Protein AF-A0A6I5P5M3-F1 (afdb_monomer_lite)

Secondary structure (DSSP, 8-state):
-------------SSS----------------S--PPPPTTSTT--EEP---SS---EEEESSHHHHHHHHHHHHHHHHHHH---HHHHTTTEEEEEEE--TTS-SHHHHHHHHHHHHHTTS--EEEEEEEEEETTEEEEEEEEESSS---TT---EEEEEEEEE-TTS-EEEEEEEEEEPPSEESSSS-SS-------

Foldseek 3Di:
DDDDDDDPDDPPDDVPDPPPPPPPPPPPDPDDDDDDDDPPPLVPDWDFADDDPDADEAEAEDDVLSVVVQVVVVVQVVCLQPPLALVVQPVAADQQAEEPPPSFHGHSVRSSVLSVVQNVPWNWDKDFRYWYDDPQKIWTWIFTFGSPHHDPPQRGKTKIKMFGADPVRHGRYIDMDIDRFDRIDSDNQGPHGDPPPPD

Structure (mmCIF, N/CA/C/O backbone):
data_AF-A0A6I5P5M3-F1
#
_entry.id   AF-A0A6I5P5M3-F1
#
loop_
_atom_site.group_PDB
_atom_site.id
_atom_site.type_symbol
_atom_site.label_atom_id
_atom_site.label_alt_id
_atom_site.label_comp_id
_atom_site.label_asym_id
_atom_site.label_entity_id
_atom_site.label_seq_id
_atom_site.pdbx_PDB_ins_code
_atom_site.Cartn_x
_atom_site.Cartn_y
_atom_site.Cartn_z
_atom_site.occupancy
_atom_site.B_iso_or_equiv
_atom_site.auth_seq_id
_atom_site.auth_comp_id
_atom_site.auth_asym_id
_atom_site.auth_atom_id
_atom_site.pdbx_PDB_model_num
ATOM 1 N N . MET A 1 1 ? 35.192 -21.222 26.276 1.00 39.53 1 MET A N 1
ATOM 2 C CA . MET A 1 1 ? 34.475 -20.014 25.810 1.00 39.53 1 MET A CA 1
ATOM 3 C C . MET A 1 1 ? 34.584 -19.958 24.291 1.00 39.53 1 MET A C 1
ATOM 5 O O . MET A 1 1 ? 35.621 -19.560 23.781 1.00 39.53 1 MET A O 1
ATOM 9 N N . LYS A 1 2 ? 33.581 -20.464 23.565 1.00 31.59 2 LYS A N 1
ATOM 10 C CA . LYS A 1 2 ? 33.514 -20.381 22.098 1.00 31.59 2 LYS A CA 1
ATOM 11 C C . LYS A 1 2 ? 32.356 -19.449 21.754 1.00 31.59 2 LYS A C 1
ATOM 13 O O . LYS A 1 2 ? 31.249 -19.659 22.236 1.00 31.59 2 LYS A O 1
ATOM 18 N N . ARG A 1 3 ? 32.668 -18.379 21.023 1.00 34.31 3 ARG A N 1
ATOM 19 C CA . ARG A 1 3 ? 31.723 -17.358 20.565 1.00 34.31 3 ARG A CA 1
ATOM 20 C C . ARG A 1 3 ? 30.757 -18.005 19.571 1.00 34.31 3 ARG A C 1
ATOM 22 O O . ARG A 1 3 ? 31.208 -18.633 18.618 1.00 34.31 3 ARG A O 1
ATOM 29 N N . LEU A 1 4 ? 29.461 -17.882 19.837 1.00 29.03 4 LEU A N 1
ATOM 30 C CA . LEU A 1 4 ? 28.396 -18.309 18.941 1.00 29.03 4 LEU A CA 1
ATOM 31 C C . LEU A 1 4 ? 28.125 -17.142 17.984 1.00 29.03 4 LEU A C 1
ATOM 33 O O . LEU A 1 4 ? 27.542 -16.135 18.376 1.00 29.03 4 LEU A O 1
ATOM 37 N N . THR A 1 5 ? 28.634 -17.237 16.761 1.00 32.12 5 THR A N 1
ATOM 38 C CA . THR A 1 5 ? 28.290 -16.312 15.680 1.00 32.12 5 THR A CA 1
ATOM 39 C C . THR A 1 5 ? 26.930 -16.752 15.146 1.00 32.12 5 THR A C 1
ATOM 41 O O . THR A 1 5 ? 26.829 -17.807 14.525 1.00 32.12 5 THR A O 1
ATOM 44 N N . ILE A 1 6 ? 25.874 -15.996 15.446 1.00 31.52 6 ILE A N 1
ATOM 45 C CA . ILE A 1 6 ? 24.549 -16.208 14.859 1.00 31.52 6 ILE A CA 1
ATOM 46 C C . ILE A 1 6 ? 24.646 -15.742 13.405 1.00 31.52 6 ILE A C 1
ATOM 48 O O . ILE A 1 6 ? 24.820 -14.558 13.129 1.00 31.52 6 ILE A O 1
ATOM 52 N N . SER A 1 7 ? 24.633 -16.704 12.486 1.00 31.03 7 SER A N 1
ATOM 53 C CA . SER A 1 7 ? 24.636 -16.454 11.051 1.00 31.03 7 SER A CA 1
ATOM 54 C C . SER A 1 7 ? 23.239 -15.998 10.636 1.00 31.03 7 SER A C 1
ATOM 56 O O . SER A 1 7 ? 22.288 -16.772 10.703 1.00 31.03 7 SER A O 1
ATOM 58 N N . LEU A 1 8 ? 23.137 -14.734 10.231 1.00 32.12 8 LEU A N 1
ATOM 59 C CA . LEU A 1 8 ? 21.977 -14.113 9.599 1.00 32.12 8 LEU A CA 1
ATOM 60 C C . LEU A 1 8 ? 21.801 -14.759 8.208 1.00 32.12 8 LEU A C 1
ATOM 62 O O . LEU A 1 8 ? 22.462 -14.363 7.252 1.00 32.12 8 LEU A O 1
ATOM 66 N N . PHE A 1 9 ? 21.020 -15.837 8.114 1.00 32.06 9 PHE A N 1
ATOM 67 C CA . PHE A 1 9 ? 20.756 -16.550 6.858 1.00 32.06 9 PHE A CA 1
ATOM 68 C C . PHE A 1 9 ? 19.356 -16.202 6.333 1.00 32.06 9 PHE A C 1
ATOM 70 O O . PHE A 1 9 ? 18.365 -16.514 6.980 1.00 32.06 9 PHE A O 1
ATOM 77 N N . LEU A 1 10 ? 19.339 -15.598 5.139 1.00 32.69 10 LEU A N 1
ATOM 78 C CA . LEU A 1 10 ? 18.288 -15.616 4.113 1.00 32.69 10 LEU A CA 1
ATOM 79 C C . LEU A 1 10 ? 16.850 -15.243 4.536 1.00 32.69 10 LEU A C 1
ATOM 81 O O . LEU A 1 10 ? 16.033 -16.106 4.832 1.00 32.69 10 LEU A O 1
ATOM 85 N N . PHE A 1 11 ? 16.508 -13.961 4.380 1.00 33.66 11 PHE A N 1
ATOM 86 C CA . PHE A 1 11 ? 15.123 -13.495 4.182 1.00 33.66 11 PHE A CA 1
ATOM 87 C C . PHE A 1 11 ? 14.907 -12.941 2.758 1.00 33.66 11 PHE A C 1
ATOM 89 O O . PHE A 1 11 ? 14.067 -12.085 2.520 1.00 33.66 11 PHE A O 1
ATOM 96 N N . ALA A 1 12 ? 15.707 -13.413 1.798 1.00 32.50 12 ALA A N 1
ATOM 97 C CA . ALA A 1 12 ? 15.688 -12.972 0.407 1.00 32.50 12 ALA A CA 1
ATOM 98 C C . ALA A 1 12 ? 15.282 -14.135 -0.506 1.00 32.50 12 ALA A C 1
ATOM 100 O O . ALA A 1 12 ? 16.119 -14.621 -1.261 1.00 32.50 12 ALA A O 1
ATOM 101 N N . MET A 1 13 ? 14.053 -14.663 -0.376 1.00 32.59 13 MET A N 1
ATOM 102 C CA . MET A 1 13 ? 13.536 -15.628 -1.361 1.00 32.59 13 MET A CA 1
ATOM 103 C C . MET A 1 13 ? 12.030 -15.958 -1.273 1.00 32.59 13 MET A C 1
ATOM 105 O O . MET A 1 13 ? 11.693 -17.135 -1.225 1.00 32.59 13 MET A O 1
ATOM 109 N N . VAL A 1 14 ? 11.100 -14.990 -1.284 1.00 35.78 14 VAL A N 1
ATOM 110 C CA . VAL A 1 14 ? 9.677 -15.341 -1.551 1.00 35.78 14 VAL A CA 1
ATOM 111 C C . VAL A 1 14 ? 8.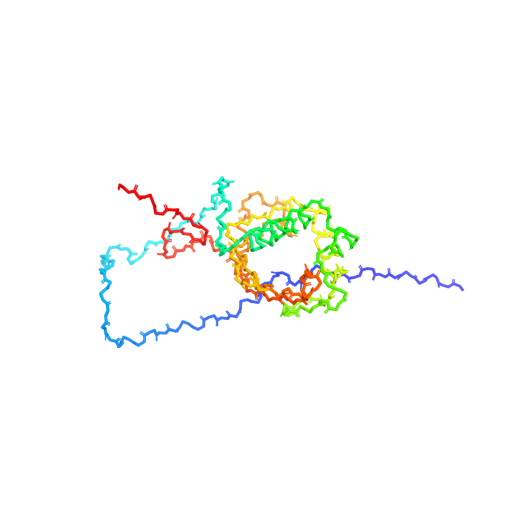867 -14.306 -2.362 1.00 35.78 14 VAL A C 1
ATOM 113 O O . VAL A 1 14 ? 7.658 -14.445 -2.458 1.00 35.78 14 VAL A O 1
ATOM 116 N N . LEU A 1 15 ? 9.476 -13.319 -3.038 1.00 36.03 15 LEU A N 1
ATOM 117 C CA . LEU A 1 15 ? 8.738 -12.571 -4.084 1.00 36.03 15 LEU A CA 1
ATOM 118 C C . LEU A 1 15 ? 8.873 -13.183 -5.491 1.00 36.03 15 LEU A C 1
ATOM 120 O O . LEU A 1 15 ? 8.164 -12.798 -6.417 1.00 36.03 15 LEU A O 1
ATOM 124 N N . VAL A 1 16 ? 9.724 -14.202 -5.658 1.00 33.16 16 VAL A N 1
ATOM 125 C CA . VAL A 1 16 ? 9.908 -14.878 -6.947 1.00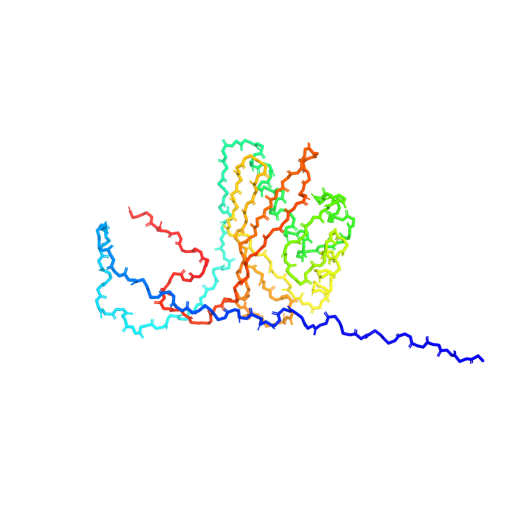 33.16 16 VAL A CA 1
ATOM 126 C C . VAL A 1 16 ? 8.893 -16.014 -7.107 1.00 33.16 16 VAL A C 1
ATOM 128 O O . VAL A 1 16 ? 9.139 -17.157 -6.731 1.00 33.16 16 VAL A O 1
ATOM 131 N N . GLY A 1 17 ? 7.767 -15.699 -7.746 1.00 33.94 17 GLY A N 1
ATOM 132 C CA . GLY A 1 17 ? 7.229 -16.563 -8.797 1.00 33.94 17 GLY A CA 1
ATOM 133 C C . GLY A 1 17 ? 6.531 -17.865 -8.394 1.00 33.94 17 GLY A C 1
ATOM 134 O O . GLY A 1 17 ? 6.778 -18.891 -9.027 1.00 33.94 17 GLY A O 1
ATOM 135 N N . MET A 1 18 ? 5.564 -17.835 -7.473 1.00 32.09 18 MET A N 1
ATOM 136 C CA . MET A 1 18 ? 4.456 -18.798 -7.561 1.00 32.09 18 MET A CA 1
ATOM 137 C C . MET A 1 18 ? 3.388 -18.263 -8.515 1.00 32.09 18 MET A C 1
ATOM 139 O O . MET A 1 18 ? 2.322 -17.804 -8.123 1.00 32.09 18 MET A O 1
ATOM 143 N N . LEU A 1 19 ? 3.694 -18.364 -9.811 1.00 31.84 19 LEU A N 1
ATOM 144 C CA . LEU A 1 19 ? 2.667 -18.544 -10.830 1.00 31.84 19 LEU A CA 1
ATOM 145 C C . LEU A 1 19 ? 1.836 -19.761 -10.411 1.00 31.84 19 LEU A C 1
ATOM 147 O O . LEU A 1 19 ? 2.257 -20.901 -10.611 1.00 31.84 19 LEU A O 1
ATOM 151 N N . VAL A 1 20 ? 0.647 -19.541 -9.853 1.00 30.05 20 VAL A N 1
ATOM 152 C CA . VAL A 1 20 ? -0.410 -20.533 -10.031 1.00 30.05 20 VAL A CA 1
ATOM 153 C C . VAL A 1 20 ? -0.645 -20.558 -11.541 1.00 30.05 20 VAL A C 1
ATOM 155 O O . VAL A 1 20 ? -0.965 -19.509 -12.108 1.00 30.05 20 VAL A O 1
ATOM 158 N N . PRO A 1 21 ? -0.427 -21.683 -12.245 1.00 25.92 21 PRO A N 1
ATOM 159 C CA . PRO A 1 21 ? -0.782 -21.741 -13.647 1.00 25.92 21 PRO A CA 1
ATOM 160 C C . PRO A 1 21 ? -2.291 -21.521 -13.712 1.00 25.92 21 PRO A C 1
ATOM 162 O O . PRO A 1 21 ? -3.070 -22.386 -13.308 1.00 25.92 21 PRO A O 1
ATOM 165 N N . ILE A 1 22 ? -2.709 -20.355 -14.202 1.00 29.44 22 ILE A N 1
ATOM 166 C CA . ILE A 1 22 ? -4.076 -20.160 -14.661 1.00 29.44 22 ILE A CA 1
ATOM 167 C C . ILE A 1 22 ? -4.217 -21.136 -15.827 1.00 29.44 22 ILE A C 1
ATOM 169 O O . ILE A 1 22 ? -3.793 -20.853 -16.948 1.00 29.44 22 ILE A O 1
ATOM 173 N N . MET A 1 23 ? -4.761 -22.328 -15.562 1.00 26.03 23 MET A N 1
ATOM 174 C CA . MET A 1 23 ? -5.389 -23.101 -16.621 1.00 26.03 23 MET A CA 1
ATOM 175 C C . MET A 1 23 ? -6.409 -22.163 -17.240 1.00 26.03 23 MET A C 1
ATOM 177 O O . MET A 1 23 ? -7.328 -21.704 -16.563 1.00 26.03 23 MET A O 1
ATOM 181 N N . SER A 1 24 ? -6.192 -21.825 -18.506 1.00 29.27 24 SER A N 1
ATOM 182 C CA . SER A 1 24 ? -7.123 -21.041 -19.293 1.00 29.27 24 SER A CA 1
ATOM 183 C C . SER A 1 24 ? -8.514 -21.645 -19.114 1.00 29.27 24 SER A C 1
ATOM 185 O O . SER A 1 24 ? -8.760 -22.774 -19.540 1.00 29.27 24 SER A O 1
ATOM 187 N N . ILE A 1 25 ? -9.422 -20.918 -18.461 1.00 28.91 25 ILE A N 1
ATOM 188 C CA . ILE A 1 25 ? -10.843 -21.229 -18.548 1.00 28.91 25 ILE A CA 1
ATOM 189 C C . ILE A 1 25 ? -11.193 -21.012 -20.017 1.00 28.91 25 ILE A C 1
ATOM 191 O O . ILE A 1 25 ? -11.262 -19.881 -20.497 1.00 28.91 25 ILE A O 1
ATOM 195 N N . SER A 1 26 ? -11.352 -22.107 -20.761 1.00 30.30 26 SER A N 1
ATOM 196 C CA . SER A 1 26 ? -12.061 -22.060 -22.028 1.00 30.30 26 SER A CA 1
ATOM 197 C C . SER A 1 26 ? -13.494 -21.678 -21.680 1.00 30.30 26 SER A C 1
ATOM 199 O O . SER A 1 26 ? -14.249 -22.510 -21.172 1.00 30.30 26 SER A O 1
ATOM 201 N N . ALA A 1 27 ? -13.854 -20.413 -21.884 1.00 30.95 27 ALA A N 1
ATOM 202 C CA . ALA A 1 27 ? -15.245 -20.008 -21.862 1.00 30.95 27 ALA A CA 1
ATOM 203 C C . ALA A 1 27 ? -15.959 -20.835 -22.938 1.00 30.95 27 ALA A C 1
ATOM 205 O O . ALA A 1 27 ? -15.750 -20.640 -24.135 1.00 30.95 27 ALA A O 1
ATOM 206 N N . GLN A 1 28 ? -16.735 -21.829 -22.506 1.00 29.80 28 GLN A N 1
ATOM 207 C CA . GLN A 1 28 ? -17.726 -22.447 -23.367 1.00 29.80 28 GLN A CA 1
ATOM 208 C C . GLN A 1 28 ? -18.747 -21.364 -23.686 1.00 29.80 28 GLN A C 1
ATOM 210 O O . GLN A 1 28 ? -19.455 -20.878 -22.806 1.00 29.80 28 GLN A O 1
ATOM 215 N N . ASP A 1 29 ? -18.749 -20.974 -24.955 1.00 34.34 29 ASP A N 1
ATOM 216 C CA . ASP A 1 29 ? -19.706 -20.068 -25.561 1.00 34.34 29 ASP A CA 1
ATOM 217 C C . ASP A 1 29 ? -21.131 -20.567 -25.272 1.00 34.34 29 ASP A C 1
ATOM 219 O O . ASP A 1 29 ? -21.605 -21.557 -25.834 1.00 34.34 29 ASP A O 1
ATOM 223 N N . THR A 1 30 ? -21.797 -19.909 -24.327 1.00 33.81 30 THR A N 1
ATOM 224 C CA . THR A 1 30 ? -23.249 -19.962 -24.178 1.00 33.81 30 THR A CA 1
ATOM 225 C C . THR A 1 30 ? -23.727 -18.553 -24.467 1.00 33.81 30 THR A C 1
ATOM 227 O O . THR A 1 30 ? -23.629 -17.645 -23.646 1.00 33.81 30 THR A O 1
ATOM 230 N N . GLY A 1 31 ? -24.107 -18.359 -25.728 1.00 34.22 31 GLY A N 1
ATOM 231 C CA . GLY A 1 31 ? -24.334 -17.047 -26.300 1.00 34.22 31 GLY A CA 1
ATOM 232 C C . GLY A 1 31 ? -25.454 -16.254 -25.631 1.00 34.22 31 GLY A C 1
ATOM 233 O O . GLY A 1 31 ? -26.402 -16.804 -25.070 1.00 34.22 31 GLY A O 1
ATOM 234 N N . GLY A 1 32 ? -25.364 -14.934 -25.799 1.00 35.31 32 GLY A N 1
ATOM 235 C CA . GLY A 1 32 ? -26.481 -14.016 -25.599 1.00 35.31 32 GLY A CA 1
ATOM 236 C C . GLY A 1 32 ? -26.140 -12.777 -24.781 1.00 35.31 32 GLY A C 1
ATOM 237 O O . GLY A 1 32 ? -26.565 -12.662 -23.639 1.00 35.31 32 GLY A O 1
ATOM 238 N N . GLY A 1 33 ? -25.438 -11.811 -25.376 1.00 30.17 33 GLY A N 1
ATOM 239 C CA . GLY A 1 33 ? -25.292 -10.471 -24.803 1.00 30.17 33 GLY A CA 1
ATOM 240 C C . GLY A 1 33 ? -24.342 -9.618 -25.633 1.00 30.17 33 GLY A C 1
ATOM 241 O O . GLY A 1 33 ? -23.171 -9.952 -25.746 1.00 30.17 33 GLY A O 1
ATOM 242 N N . GLY A 1 34 ? -24.865 -8.569 -26.270 1.00 38.28 34 GLY A N 1
ATOM 243 C CA . GLY A 1 34 ? -24.172 -7.782 -27.288 1.00 38.28 34 GLY A CA 1
ATOM 244 C C . GLY A 1 34 ? -22.837 -7.198 -26.831 1.00 38.28 34 GLY A C 1
ATOM 245 O O . GLY A 1 34 ? -22.798 -6.207 -26.111 1.00 38.28 34 GLY A O 1
ATOM 246 N N . THR A 1 35 ? -21.752 -7.768 -27.340 1.00 35.62 35 THR A N 1
ATOM 247 C CA . THR A 1 35 ? -20.469 -7.092 -27.491 1.00 35.62 35 THR A CA 1
ATOM 248 C C . THR A 1 35 ? -20.198 -6.985 -28.985 1.00 35.62 35 THR A C 1
ATOM 250 O O . THR A 1 35 ? -20.364 -7.942 -29.744 1.00 35.62 35 THR A O 1
ATOM 253 N N . THR A 1 36 ? -19.842 -5.793 -29.447 1.00 33.81 36 THR A N 1
ATOM 254 C CA . THR A 1 36 ? -19.292 -5.626 -30.792 1.00 33.81 36 THR A CA 1
ATOM 255 C C . THR A 1 36 ? -18.016 -6.475 -30.858 1.00 33.81 36 THR A C 1
ATOM 257 O O . THR A 1 36 ? -17.141 -6.272 -30.013 1.00 33.81 36 THR A O 1
ATOM 260 N N . PRO A 1 37 ? -17.873 -7.441 -31.785 1.00 36.78 37 PRO A N 1
ATOM 261 C CA . PRO A 1 37 ? -16.663 -8.247 -31.841 1.00 36.78 37 PRO A CA 1
ATOM 262 C C . PRO A 1 37 ? -15.490 -7.349 -32.235 1.00 36.78 37 PRO A C 1
ATOM 264 O O . PRO A 1 37 ? -15.594 -6.597 -33.207 1.00 36.78 37 PRO A O 1
ATOM 267 N N . MET A 1 38 ? -14.365 -7.453 -31.523 1.00 40.84 38 MET A N 1
ATOM 268 C CA . MET A 1 38 ? -13.091 -6.988 -32.068 1.00 40.84 38 MET A CA 1
ATOM 269 C C . MET A 1 38 ? -12.885 -7.656 -33.430 1.00 40.84 38 MET A C 1
ATOM 271 O O . MET A 1 38 ? -13.021 -8.874 -33.574 1.00 40.84 38 MET A O 1
ATOM 275 N N . THR A 1 39 ? -12.610 -6.845 -34.448 1.00 38.91 39 THR A N 1
ATOM 276 C CA . THR A 1 39 ? -12.350 -7.328 -35.801 1.00 38.91 39 THR A CA 1
ATOM 277 C C . THR A 1 39 ? -11.160 -8.285 -35.793 1.00 38.91 39 THR A C 1
ATOM 279 O O . THR A 1 39 ? -10.182 -8.065 -35.084 1.00 38.91 39 THR A O 1
ATOM 282 N N . SER A 1 40 ? -11.215 -9.325 -36.623 1.00 40.72 40 SER A N 1
ATOM 283 C CA . SER A 1 40 ? -10.246 -10.428 -36.727 1.00 40.72 40 SER A CA 1
ATOM 284 C C . SER A 1 40 ? -8.803 -10.040 -37.113 1.00 40.72 40 SER A C 1
ATOM 286 O O . SER A 1 40 ? -8.025 -10.918 -37.471 1.00 40.72 40 SER A O 1
ATOM 288 N N . GLN A 1 41 ? -8.441 -8.754 -37.093 1.00 43.44 41 GLN A N 1
ATOM 289 C CA . GLN A 1 41 ? -7.097 -8.250 -37.392 1.00 43.44 41 GLN A CA 1
ATOM 290 C C . GLN A 1 41 ? -6.186 -8.122 -36.157 1.00 43.44 41 GLN A C 1
ATOM 292 O O . GLN A 1 41 ? -4.974 -8.131 -36.336 1.00 43.44 41 GLN A O 1
ATOM 297 N N . ASP A 1 42 ? -6.722 -8.091 -34.930 1.00 47.22 42 ASP A N 1
ATOM 298 C CA . ASP A 1 42 ? -5.903 -7.976 -33.702 1.00 47.22 42 ASP A CA 1
ATOM 299 C C . ASP A 1 42 ? -5.479 -9.326 -33.098 1.00 47.22 42 ASP A C 1
ATOM 301 O O . ASP A 1 42 ? -4.715 -9.379 -32.132 1.00 47.22 42 ASP A O 1
ATOM 305 N N . GLN A 1 43 ? -5.922 -10.449 -33.671 1.00 39.88 43 GLN A N 1
ATOM 306 C CA . GLN A 1 43 ? -5.515 -11.778 -33.210 1.00 39.88 43 GLN A CA 1
ATOM 307 C C . GLN A 1 43 ? -4.093 -12.105 -33.688 1.00 39.88 43 GLN A C 1
ATOM 309 O O . GLN A 1 43 ? -3.893 -12.792 -34.687 1.00 39.88 43 GLN A O 1
ATOM 314 N N . GLY A 1 44 ? -3.096 -11.572 -32.980 1.00 46.47 44 GLY A N 1
ATOM 315 C CA . GLY A 1 44 ? -1.674 -11.820 -33.239 1.00 46.47 44 GLY A CA 1
ATOM 316 C C . GLY A 1 44 ? -0.728 -10.689 -32.831 1.00 46.47 44 GLY A C 1
ATOM 317 O O . GLY A 1 44 ? 0.487 -10.878 -32.882 1.00 46.47 44 GLY A O 1
ATOM 318 N N . MET A 1 45 ? -1.250 -9.533 -32.415 1.00 51.69 45 MET A N 1
ATOM 319 C CA . MET A 1 45 ? -0.436 -8.403 -31.965 1.00 51.69 45 MET A CA 1
ATOM 320 C C . MET A 1 45 ? -0.133 -8.554 -30.470 1.00 51.69 45 MET A C 1
ATOM 322 O O . MET A 1 45 ? -1.039 -8.557 -29.643 1.00 51.69 45 MET A O 1
ATOM 326 N N . ASN A 1 46 ? 1.145 -8.712 -30.119 1.00 66.12 46 ASN A N 1
ATOM 327 C CA . ASN A 1 46 ? 1.591 -8.706 -28.727 1.00 66.12 46 ASN A CA 1
ATOM 328 C C . ASN A 1 46 ? 2.125 -7.306 -28.409 1.00 66.12 46 ASN A C 1
ATOM 330 O O . ASN A 1 46 ? 3.148 -6.895 -28.962 1.00 66.12 46 ASN A O 1
ATOM 334 N N . TYR A 1 47 ? 1.412 -6.554 -27.574 1.00 67.94 47 TYR A N 1
ATOM 335 C CA . TYR A 1 47 ? 1.752 -5.169 -27.262 1.00 67.94 47 TYR A CA 1
ATOM 336 C C . TYR A 1 47 ? 2.770 -5.130 -26.134 1.00 67.94 47 TYR A C 1
ATOM 338 O O . TYR A 1 47 ? 2.553 -5.746 -25.090 1.00 67.94 47 TYR A O 1
ATOM 346 N N . GLN A 1 48 ? 3.862 -4.392 -26.334 1.00 74.06 48 GLN A N 1
ATOM 347 C CA . GLN A 1 48 ? 4.811 -4.114 -25.263 1.00 74.06 48 GLN A CA 1
ATOM 348 C C . GLN A 1 48 ? 4.119 -3.269 -24.193 1.00 74.06 48 GLN A C 1
ATOM 350 O O . GLN A 1 48 ? 3.532 -2.229 -24.497 1.00 74.06 48 GLN A O 1
ATOM 355 N N . ASN A 1 49 ? 4.169 -3.738 -22.952 1.00 74.69 49 ASN A N 1
ATOM 356 C CA . ASN A 1 49 ? 3.509 -3.071 -21.846 1.00 74.69 49 ASN A CA 1
ATOM 357 C C . ASN A 1 49 ? 4.337 -1.864 -21.389 1.00 74.69 49 ASN A C 1
ATOM 359 O O . ASN A 1 49 ? 5.562 -1.940 -21.286 1.00 74.69 49 ASN A O 1
ATOM 363 N N . THR A 1 50 ? 3.659 -0.756 -21.110 1.00 68.88 50 THR A N 1
ATOM 364 C CA . THR A 1 50 ? 4.261 0.464 -20.566 1.00 68.88 50 THR A CA 1
ATOM 365 C C . THR A 1 50 ? 3.397 0.945 -19.415 1.00 68.88 50 THR A C 1
ATOM 367 O O . THR A 1 50 ? 2.186 1.082 -19.592 1.00 68.88 50 THR A O 1
ATOM 370 N N . ILE A 1 51 ? 4.000 1.235 -18.263 1.00 70.06 51 ILE A N 1
ATOM 371 C CA . ILE A 1 51 ? 3.268 1.758 -17.106 1.00 70.06 51 ILE A CA 1
ATOM 372 C C . ILE A 1 51 ? 3.268 3.292 -17.150 1.00 70.06 51 ILE A C 1
ATOM 374 O O . ILE A 1 51 ? 4.348 3.888 -17.228 1.00 70.06 51 ILE A O 1
ATOM 378 N N . PRO A 1 52 ? 2.094 3.954 -17.107 1.00 70.38 52 PRO A N 1
ATOM 379 C CA . PRO A 1 52 ? 2.025 5.404 -16.970 1.00 70.38 52 PRO A CA 1
ATOM 380 C C . PRO A 1 52 ? 2.720 5.856 -15.680 1.00 70.38 52 PRO A C 1
ATOM 382 O O . PRO A 1 52 ? 2.370 5.395 -14.598 1.00 70.38 52 PRO A O 1
ATOM 385 N N . ARG A 1 53 ? 3.692 6.767 -15.793 1.00 70.62 53 ARG A N 1
ATOM 386 C CA . ARG A 1 53 ? 4.400 7.358 -14.638 1.00 70.62 53 ARG A CA 1
ATOM 387 C C . ARG A 1 53 ? 3.672 8.573 -14.054 1.00 70.62 53 ARG A C 1
ATOM 389 O O . ARG A 1 53 ? 3.897 8.931 -12.909 1.00 70.62 53 ARG A O 1
ATOM 396 N N . GLU A 1 54 ? 2.802 9.201 -14.842 1.00 78.12 54 GLU A N 1
ATOM 397 C CA . GLU A 1 54 ? 1.926 10.284 -14.399 1.00 78.12 54 GLU A CA 1
ATOM 398 C C . GLU A 1 54 ? 0.484 9.781 -14.399 1.00 78.12 54 GLU A C 1
ATOM 400 O O . GLU A 1 54 ? -0.053 9.387 -15.438 1.00 78.12 54 GLU A O 1
ATOM 405 N N . PHE A 1 55 ? -0.141 9.783 -13.227 1.00 82.62 55 PHE A N 1
ATOM 406 C CA . PHE A 1 55 ? -1.538 9.416 -13.047 1.00 82.62 55 PHE A CA 1
ATOM 407 C C . PHE A 1 55 ? -2.110 10.135 -11.822 1.00 82.62 55 PHE A C 1
ATOM 409 O O . PHE A 1 55 ? -1.396 10.758 -11.038 1.00 82.62 55 PHE A O 1
ATOM 416 N N . THR A 1 56 ? -3.425 10.056 -11.665 1.00 86.81 56 THR A N 1
ATOM 417 C CA . THR A 1 56 ? -4.117 10.464 -10.442 1.00 86.81 56 THR A CA 1
ATOM 418 C C . THR A 1 56 ? -4.815 9.243 -9.877 1.00 86.81 56 THR A C 1
ATOM 420 O O . THR A 1 56 ? -5.433 8.492 -10.632 1.00 86.81 56 THR A O 1
ATOM 423 N N . THR A 1 57 ? -4.714 9.040 -8.566 1.00 93.00 57 THR A N 1
ATOM 424 C CA . THR A 1 57 ? -5.454 7.981 -7.884 1.00 93.00 57 THR A CA 1
ATOM 425 C C . THR A 1 57 ? -6.948 8.239 -8.015 1.00 93.00 57 THR A C 1
ATOM 427 O O . THR A 1 57 ? -7.461 9.271 -7.578 1.00 93.00 57 THR A O 1
ATOM 430 N N . GLU A 1 58 ? -7.662 7.300 -8.625 1.00 94.50 58 GLU A N 1
ATOM 431 C CA . GLU A 1 58 ? -9.115 7.371 -8.697 1.00 94.50 58 GLU A CA 1
ATOM 432 C C . GLU A 1 58 ? -9.715 6.839 -7.396 1.00 94.50 58 GLU A C 1
ATOM 434 O O . GLU A 1 58 ? -9.445 5.706 -7.005 1.00 94.50 58 GLU A O 1
ATOM 439 N N . ILE A 1 59 ? -10.541 7.642 -6.729 1.00 97.00 59 ILE A N 1
ATOM 440 C CA . ILE A 1 59 ? -11.135 7.281 -5.440 1.00 97.00 59 ILE A CA 1
ATOM 441 C C . ILE A 1 59 ? -12.657 7.202 -5.575 1.00 97.00 59 ILE A C 1
ATOM 443 O O . ILE A 1 59 ? -13.315 8.215 -5.842 1.00 97.00 59 ILE A O 1
ATOM 447 N N . ILE A 1 60 ? -13.203 6.011 -5.331 1.00 97.75 60 ILE A N 1
ATOM 448 C CA . ILE A 1 60 ? -14.627 5.678 -5.437 1.00 97.75 60 ILE A CA 1
ATOM 449 C C . ILE A 1 60 ? -15.180 5.421 -4.035 1.00 97.75 60 ILE A C 1
ATOM 451 O O . ILE A 1 60 ? -14.835 4.433 -3.394 1.00 97.75 60 ILE A O 1
ATOM 455 N N . VAL A 1 61 ? -16.038 6.312 -3.549 1.00 98.19 61 VAL A N 1
ATOM 456 C CA . VAL A 1 61 ? -16.584 6.260 -2.182 1.00 98.19 61 VAL A CA 1
ATOM 457 C C . VAL A 1 61 ? -18.037 6.711 -2.183 1.00 98.19 61 VAL A C 1
ATOM 459 O O . VAL A 1 61 ? -18.474 7.399 -3.109 1.00 98.19 61 VAL A O 1
ATOM 462 N N . VAL A 1 62 ? -18.776 6.324 -1.147 1.00 96.38 62 VAL A N 1
ATOM 463 C CA . VAL A 1 62 ? -20.207 6.637 -1.000 1.00 96.38 62 VAL A CA 1
ATOM 464 C C . VAL A 1 62 ? -20.484 7.801 -0.041 1.00 96.38 62 VAL A C 1
ATOM 466 O O . VAL A 1 62 ? -21.559 8.393 -0.112 1.00 96.38 62 VAL A O 1
ATOM 469 N N . ASP A 1 63 ? -19.521 8.149 0.815 1.00 97.12 63 ASP A N 1
ATOM 470 C CA . ASP A 1 63 ? -19.622 9.188 1.842 1.00 97.12 63 ASP A CA 1
ATOM 471 C C . ASP A 1 63 ? -18.234 9.749 2.236 1.00 97.12 63 ASP A C 1
ATOM 473 O O . ASP A 1 63 ? -17.193 9.341 1.706 1.00 97.12 63 ASP A O 1
ATOM 477 N N . ASP A 1 64 ? -18.232 10.729 3.146 1.00 97.88 64 ASP A N 1
ATOM 478 C CA . ASP A 1 64 ? -17.022 11.404 3.636 1.00 97.88 64 ASP A CA 1
ATOM 479 C C . ASP A 1 64 ? -16.156 10.495 4.526 1.00 97.88 64 ASP A C 1
ATOM 481 O O . ASP A 1 64 ? -14.936 10.643 4.571 1.00 97.88 64 ASP A O 1
ATOM 485 N N . GLU A 1 65 ? -16.762 9.529 5.215 1.00 96.50 65 GLU A N 1
ATOM 486 C CA . GLU A 1 65 ? -16.028 8.551 6.023 1.00 96.50 65 GLU A CA 1
ATOM 487 C C . GLU A 1 65 ? -15.229 7.601 5.121 1.00 96.50 65 GLU A C 1
ATOM 489 O O . GLU A 1 65 ? -14.033 7.388 5.325 1.00 96.50 65 GLU A O 1
ATOM 494 N N . GLY A 1 66 ? -15.853 7.117 4.045 1.00 98.12 66 GLY A N 1
ATOM 495 C CA . GLY A 1 66 ? -15.191 6.341 3.009 1.00 98.12 66 GLY A CA 1
ATOM 496 C C . GLY A 1 66 ? -14.088 7.132 2.307 1.00 98.12 66 GLY A C 1
ATOM 497 O O . GLY A 1 66 ? -13.046 6.565 1.984 1.00 98.12 66 GLY A O 1
ATOM 498 N N . ARG A 1 67 ? -14.269 8.448 2.112 1.00 98.38 67 ARG A N 1
ATOM 499 C CA . ARG A 1 67 ? -13.207 9.336 1.608 1.00 98.38 67 ARG A CA 1
ATOM 500 C C . ARG A 1 67 ? -11.993 9.341 2.533 1.00 98.38 67 ARG A C 1
ATOM 502 O O . ARG A 1 67 ? -10.886 9.143 2.042 1.00 98.38 67 ARG A O 1
ATOM 509 N N . ALA A 1 68 ? -12.206 9.527 3.834 1.00 98.06 68 ALA A N 1
ATOM 510 C CA . ALA A 1 68 ? -11.129 9.543 4.819 1.00 98.06 68 ALA A CA 1
ATOM 511 C C . ALA A 1 68 ? -10.379 8.201 4.864 1.00 98.06 68 ALA A C 1
ATOM 513 O O . ALA A 1 68 ? -9.152 8.185 4.825 1.00 98.06 68 ALA A O 1
ATOM 514 N N . ARG A 1 69 ? -11.100 7.070 4.840 1.00 98.31 69 ARG A N 1
ATOM 515 C CA . ARG A 1 69 ? -10.483 5.733 4.740 1.00 98.31 69 ARG A CA 1
ATOM 516 C C . ARG A 1 69 ? -9.685 5.558 3.449 1.00 98.31 69 ARG A C 1
ATOM 518 O O . ARG A 1 69 ? -8.597 5.001 3.472 1.00 98.31 69 ARG A O 1
ATOM 525 N N . ALA A 1 70 ? -10.189 6.043 2.315 1.00 98.56 70 ALA A N 1
ATOM 526 C CA . ALA A 1 70 ? -9.462 5.939 1.053 1.00 98.56 70 ALA A CA 1
ATOM 5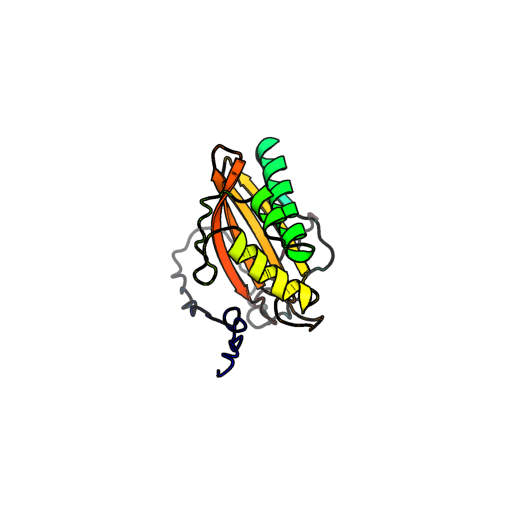27 C C . ALA A 1 70 ? -8.140 6.723 1.079 1.00 98.56 70 ALA A C 1
ATOM 529 O O . ALA A 1 70 ? -7.132 6.249 0.558 1.00 98.56 70 ALA A O 1
ATOM 530 N N . GLU A 1 71 ? -8.146 7.911 1.683 1.00 98.44 71 GLU A N 1
ATOM 531 C CA . GLU A 1 71 ? -6.945 8.726 1.889 1.00 98.44 71 GLU A CA 1
ATOM 532 C C . GLU A 1 71 ? -5.963 8.044 2.846 1.00 98.44 71 GLU A C 1
ATOM 534 O O . GLU A 1 71 ? -4.770 8.005 2.553 1.00 98.44 71 GLU A O 1
ATOM 539 N N . GLU A 1 72 ? -6.459 7.423 3.918 1.00 98.62 72 GLU A N 1
ATOM 540 C CA . GLU A 1 72 ? -5.643 6.627 4.836 1.00 98.62 72 GLU A CA 1
ATOM 541 C C . GLU A 1 72 ? -4.986 5.429 4.134 1.00 98.62 72 GLU A C 1
ATOM 543 O O . GLU A 1 72 ? -3.786 5.219 4.281 1.00 98.62 72 GLU A O 1
ATOM 548 N N . ILE A 1 73 ? -5.722 4.682 3.302 1.00 98.75 73 ILE A N 1
ATOM 549 C CA . ILE A 1 73 ? -5.149 3.589 2.501 1.00 98.75 73 ILE A CA 1
ATOM 550 C C . ILE A 1 73 ? -4.011 4.104 1.608 1.00 98.75 73 ILE A C 1
ATOM 552 O O . ILE A 1 73 ? -2.953 3.481 1.537 1.00 98.75 73 ILE A O 1
ATOM 556 N N . ILE A 1 74 ? -4.181 5.258 0.954 1.00 98.50 74 ILE A N 1
ATOM 557 C CA . ILE A 1 74 ? -3.119 5.875 0.140 1.00 98.50 74 ILE A CA 1
ATOM 558 C C . ILE A 1 74 ? -1.913 6.249 1.013 1.00 98.50 74 ILE A C 1
ATOM 560 O O . ILE A 1 74 ? -0.770 6.002 0.620 1.00 98.50 74 ILE A O 1
ATOM 564 N N . GLU A 1 75 ? -2.152 6.817 2.194 1.00 98.50 75 GLU A N 1
ATOM 565 C CA . GLU A 1 75 ? -1.108 7.183 3.151 1.00 98.50 75 GLU A CA 1
ATOM 566 C C . GLU A 1 75 ? -0.325 5.956 3.639 1.00 98.50 75 GLU A C 1
ATOM 568 O O . GLU A 1 75 ? 0.904 6.005 3.693 1.00 98.50 75 GLU A O 1
ATOM 573 N N . ILE A 1 76 ? -0.990 4.825 3.899 1.00 98.62 76 ILE A N 1
ATOM 574 C CA . ILE A 1 76 ? -0.329 3.565 4.265 1.00 98.62 76 ILE A CA 1
ATOM 575 C C . ILE A 1 76 ? 0.718 3.183 3.210 1.00 98.62 76 ILE A C 1
ATOM 577 O O . ILE A 1 76 ? 1.866 2.916 3.564 1.00 98.62 76 ILE A O 1
ATOM 581 N N . TYR A 1 77 ? 0.392 3.220 1.914 1.00 98.56 77 TYR A N 1
ATOM 582 C CA . TYR A 1 77 ? 1.372 2.904 0.862 1.00 98.56 77 TYR A CA 1
ATOM 583 C C . TYR A 1 77 ? 2.508 3.933 0.753 1.00 98.56 77 TYR A C 1
ATOM 585 O O . TYR A 1 77 ? 3.653 3.577 0.450 1.00 98.56 77 TYR A O 1
ATOM 593 N N . GLN A 1 78 ? 2.234 5.206 1.045 1.00 97.75 78 GLN A N 1
ATOM 594 C CA . GLN A 1 78 ? 3.282 6.227 1.143 1.00 97.75 78 GLN A CA 1
ATOM 595 C C . GLN A 1 78 ? 4.225 5.938 2.316 1.00 97.75 78 GLN A C 1
ATOM 597 O O . GLN A 1 78 ? 5.445 6.025 2.171 1.00 97.75 78 GLN A O 1
ATOM 602 N N . VAL A 1 79 ? 3.691 5.531 3.469 1.00 98.25 79 VAL A N 1
ATOM 603 C CA . VAL A 1 79 ? 4.491 5.094 4.619 1.00 98.25 79 VAL A CA 1
ATOM 604 C C . VAL A 1 79 ? 5.318 3.864 4.254 1.00 98.25 79 VAL A C 1
ATOM 606 O O . VAL A 1 79 ? 6.515 3.846 4.547 1.00 98.25 79 VAL A O 1
ATOM 609 N N . LEU A 1 80 ? 4.731 2.882 3.561 1.00 98.00 80 LEU A N 1
ATOM 610 C CA . LEU A 1 80 ? 5.426 1.665 3.134 1.00 98.00 80 LEU A CA 1
ATOM 611 C C . LEU A 1 80 ? 6.642 1.945 2.241 1.00 98.00 80 LEU A C 1
ATOM 613 O O . LEU A 1 80 ? 7.678 1.300 2.397 1.00 98.00 80 LEU A O 1
ATOM 617 N N . SER A 1 81 ? 6.538 2.920 1.339 1.00 95.81 81 SER A N 1
ATOM 618 C CA . SER A 1 81 ? 7.615 3.281 0.404 1.00 95.81 81 SER A CA 1
ATOM 619 C C . SER A 1 81 ? 8.654 4.248 0.981 1.00 95.81 81 SER A C 1
ATOM 621 O O . SER A 1 81 ? 9.765 4.319 0.461 1.00 95.81 81 SER A O 1
ATOM 623 N N . THR A 1 82 ? 8.339 4.985 2.053 1.00 95.19 82 THR A N 1
ATOM 624 C CA . THR A 1 82 ? 9.215 6.062 2.555 1.00 95.19 82 THR A CA 1
ATOM 625 C C . THR A 1 82 ? 9.759 5.835 3.963 1.00 95.19 82 THR A C 1
ATOM 627 O O . THR A 1 82 ? 10.935 6.101 4.214 1.00 95.19 82 THR A O 1
ATOM 630 N N . ASN A 1 83 ? 8.934 5.365 4.902 1.00 96.25 83 ASN A N 1
ATOM 631 C CA . ASN A 1 83 ? 9.316 5.175 6.303 1.00 96.25 83 ASN A CA 1
ATOM 632 C C . ASN A 1 83 ? 8.491 4.058 6.988 1.00 96.25 83 ASN A C 1
ATOM 634 O O . ASN A 1 83 ? 7.736 4.339 7.929 1.00 96.25 83 ASN A O 1
ATOM 638 N N . PRO A 1 84 ? 8.642 2.789 6.564 1.00 96.69 84 PRO A N 1
ATOM 639 C CA . PRO A 1 84 ? 7.861 1.638 7.043 1.00 96.69 84 PRO A CA 1
ATOM 640 C C . PRO A 1 84 ? 8.277 1.142 8.439 1.00 96.69 84 PRO A C 1
ATOM 642 O O . PRO A 1 84 ? 8.518 -0.043 8.654 1.00 96.69 84 PRO A O 1
ATOM 645 N N . SER A 1 85 ? 8.397 2.035 9.422 1.00 97.94 85 SER A N 1
ATOM 646 C CA . SER A 1 85 ? 8.707 1.632 10.796 1.00 97.94 85 SER A CA 1
ATOM 647 C C . SER A 1 85 ? 7.508 0.953 11.468 1.00 97.94 85 SER A C 1
ATOM 649 O O . SER A 1 85 ? 6.356 1.297 11.206 1.00 97.94 85 SER A O 1
ATOM 651 N N . ILE A 1 86 ? 7.773 0.049 12.416 1.00 97.94 86 ILE A N 1
ATOM 652 C CA . ILE A 1 86 ? 6.729 -0.627 13.211 1.00 97.94 86 ILE A CA 1
ATOM 653 C C . ILE A 1 86 ? 5.801 0.397 13.881 1.00 97.94 86 ILE A C 1
ATOM 655 O O . ILE A 1 86 ? 4.587 0.217 13.922 1.00 97.94 86 ILE A O 1
ATOM 659 N N . ALA A 1 87 ? 6.374 1.489 14.397 1.00 98.06 87 ALA A N 1
ATOM 660 C CA . ALA A 1 87 ? 5.621 2.547 15.058 1.00 98.06 87 ALA A CA 1
ATOM 661 C C . ALA A 1 87 ? 4.670 3.277 14.101 1.00 98.06 87 ALA A C 1
ATOM 663 O O . ALA A 1 87 ? 3.577 3.635 14.523 1.00 98.06 87 ALA A O 1
ATOM 664 N N . ASN A 1 88 ? 5.061 3.473 12.838 1.00 98.00 88 ASN A N 1
ATOM 665 C CA . ASN A 1 88 ? 4.185 4.074 11.833 1.00 98.00 88 ASN A CA 1
ATOM 666 C C . ASN A 1 88 ? 3.095 3.090 11.404 1.00 98.00 88 ASN A C 1
ATOM 668 O O . ASN A 1 88 ? 1.932 3.462 11.369 1.00 98.00 88 ASN A O 1
ATOM 672 N N . MET A 1 89 ? 3.432 1.817 11.178 1.00 98.12 89 MET A N 1
ATOM 673 C CA . MET A 1 89 ? 2.436 0.816 10.777 1.00 98.12 89 MET A CA 1
ATOM 674 C C . MET A 1 89 ? 1.361 0.582 11.849 1.00 98.12 89 MET A C 1
ATOM 676 O O . MET A 1 89 ? 0.181 0.474 11.522 1.00 98.12 89 MET A O 1
ATOM 680 N N . ARG A 1 90 ? 1.725 0.600 13.140 1.00 97.88 90 ARG A N 1
ATOM 681 C CA . ARG A 1 90 ? 0.765 0.523 14.262 1.00 97.88 90 ARG A CA 1
ATOM 682 C C . ARG A 1 90 ? -0.218 1.702 14.330 1.00 97.88 90 ARG A C 1
ATOM 684 O O . ARG A 1 90 ? -1.197 1.637 15.066 1.00 97.88 90 ARG A O 1
ATOM 691 N N . GLN A 1 91 ? 0.018 2.793 13.598 1.00 97.88 91 GLN A N 1
ATOM 692 C CA . GLN A 1 91 ? -0.955 3.887 13.521 1.00 97.88 91 GLN A CA 1
ATOM 693 C C . GLN A 1 91 ? -2.165 3.533 12.662 1.00 97.88 91 GLN A C 1
ATOM 695 O O . GLN A 1 91 ? -3.203 4.159 12.843 1.00 97.88 91 GLN A O 1
ATOM 700 N N . TYR A 1 92 ? -2.072 2.520 11.805 1.00 98.06 92 TYR A N 1
ATOM 701 C CA . TYR A 1 92 ? -3.143 2.158 10.875 1.00 98.06 92 TYR A CA 1
ATOM 702 C C . TYR A 1 92 ? -3.678 0.749 11.124 1.00 98.06 92 TYR A C 1
ATOM 704 O O . TYR A 1 92 ? -4.869 0.501 10.966 1.00 98.06 92 TYR A O 1
ATOM 712 N N . LEU A 1 93 ? -2.809 -0.172 11.541 1.00 98.38 93 LEU A N 1
ATOM 713 C CA . LEU A 1 93 ? -3.163 -1.577 11.717 1.00 98.38 93 LEU A CA 1
ATOM 714 C C . LEU A 1 93 ? -3.633 -1.867 13.144 1.00 98.38 93 LEU A C 1
ATOM 716 O O . LEU A 1 93 ? -3.076 -1.334 14.107 1.00 98.38 93 LEU A O 1
ATOM 720 N N . SER A 1 94 ? -4.629 -2.740 13.260 1.00 98.25 94 SER A N 1
ATOM 721 C CA . SER A 1 94 ? -5.109 -3.279 14.531 1.00 98.25 94 SER A CA 1
ATOM 722 C C . SER A 1 94 ? -4.024 -4.129 15.206 1.00 98.25 94 SER A C 1
ATOM 724 O O . SER A 1 94 ? -3.171 -4.717 14.533 1.00 98.25 94 SER A O 1
ATOM 726 N N . ASP A 1 95 ? -4.054 -4.223 16.537 1.00 96.56 95 ASP A N 1
ATOM 727 C CA . ASP A 1 95 ? -3.118 -5.079 17.285 1.00 96.56 95 ASP A CA 1
ATOM 728 C C . ASP A 1 95 ? -3.314 -6.567 16.936 1.00 96.56 95 ASP A C 1
ATOM 730 O O . ASP A 1 95 ? -2.344 -7.327 16.915 1.00 96.56 95 ASP A O 1
ATOM 734 N N . ASP A 1 96 ? -4.546 -6.948 16.579 1.00 95.88 96 ASP A N 1
ATOM 735 C CA . ASP A 1 96 ? -4.939 -8.291 16.144 1.00 95.88 96 ASP A CA 1
ATOM 736 C C . ASP A 1 96 ? -4.998 -8.414 14.603 1.00 95.88 96 ASP A C 1
ATOM 738 O O . ASP A 1 96 ? -5.779 -9.202 14.078 1.00 95.88 96 ASP A O 1
ATOM 742 N N . TYR A 1 97 ? -4.207 -7.624 13.859 1.00 98.38 97 TYR A N 1
ATOM 743 C CA . TYR A 1 97 ? -4.219 -7.619 12.387 1.00 98.38 97 TYR A CA 1
ATOM 744 C C . TYR A 1 97 ? -3.941 -9.003 11.774 1.00 98.38 97 TYR A C 1
ATOM 746 O O . TYR A 1 97 ? -2.877 -9.584 12.007 1.00 98.38 97 TYR A O 1
ATOM 754 N N . ILE A 1 98 ? -4.857 -9.466 10.918 1.00 98.25 98 ILE A N 1
ATOM 755 C CA . ILE A 1 98 ? -4.813 -10.763 10.230 1.00 98.25 98 ILE A CA 1
ATOM 756 C C . ILE A 1 98 ? -4.399 -10.586 8.764 1.00 98.25 98 ILE A C 1
ATOM 758 O O . ILE A 1 98 ? -4.964 -9.774 8.025 1.00 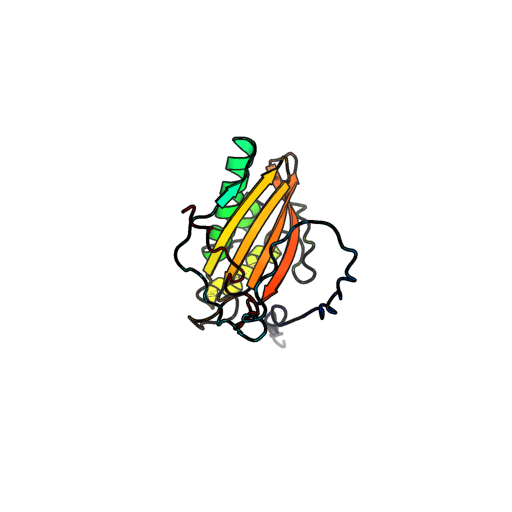98.25 98 ILE A O 1
ATOM 762 N N . GLN A 1 99 ? -3.448 -11.405 8.321 1.00 97.00 99 GLN A N 1
ATOM 763 C CA . GLN A 1 99 ? -2.931 -11.438 6.962 1.00 97.00 99 GLN A CA 1
ATOM 764 C C . GLN A 1 99 ? -3.345 -12.724 6.237 1.00 97.00 99 GLN A C 1
ATOM 766 O O . GLN A 1 99 ? -3.114 -13.835 6.713 1.00 97.00 99 GLN A O 1
ATOM 771 N N . HIS A 1 100 ? -3.900 -12.583 5.031 1.00 97.44 100 HIS A N 1
ATOM 772 C CA . HIS A 1 100 ? -4.212 -13.723 4.159 1.00 97.44 100 HIS A CA 1
ATOM 773 C C . HIS A 1 100 ? -3.179 -13.957 3.061 1.00 97.44 100 HIS A C 1
ATOM 775 O O . HIS A 1 100 ? -3.178 -15.028 2.445 1.00 97.44 100 HIS A O 1
ATOM 781 N N . ASN A 1 101 ? -2.267 -13.009 2.831 1.00 93.00 101 ASN A N 1
ATOM 782 C CA . ASN A 1 101 ? -1.094 -13.257 2.008 1.00 93.00 101 ASN A CA 1
ATOM 783 C C . ASN A 1 101 ? -0.300 -14.429 2.602 1.00 93.00 101 ASN A C 1
ATOM 785 O O . ASN A 1 101 ? 0.267 -14.347 3.688 1.00 93.00 101 ASN A O 1
ATOM 789 N N . THR A 1 102 ? -0.223 -15.524 1.847 1.00 91.75 102 THR A N 1
ATOM 790 C CA . THR A 1 102 ? 0.373 -16.799 2.288 1.00 91.75 102 THR A CA 1
ATOM 791 C C . THR A 1 102 ? 1.862 -16.738 2.651 1.00 91.75 102 THR A C 1
ATOM 793 O O . THR A 1 102 ? 2.409 -17.715 3.166 1.00 91.75 102 THR A O 1
ATOM 796 N N . VAL A 1 103 ? 2.530 -15.622 2.360 1.00 89.69 103 VAL A N 1
ATOM 797 C CA . VAL A 1 103 ? 3.971 -15.427 2.535 1.00 89.69 103 VAL A CA 1
ATOM 798 C C . VAL A 1 103 ? 4.292 -14.487 3.699 1.00 89.69 103 VAL A C 1
ATOM 800 O O . VAL A 1 103 ? 5.380 -14.581 4.272 1.00 89.69 103 VAL A O 1
ATOM 803 N N . ILE A 1 104 ? 3.376 -13.587 4.060 1.00 90.50 104 ILE A N 1
ATOM 804 C CA . ILE A 1 104 ? 3.619 -12.526 5.040 1.00 90.50 104 ILE A CA 1
ATOM 805 C C . ILE A 1 104 ? 2.918 -12.897 6.355 1.00 90.50 104 ILE A C 1
ATOM 807 O O . ILE A 1 104 ? 1.714 -13.129 6.345 1.00 90.50 104 ILE A O 1
ATOM 811 N N . PRO A 1 105 ? 3.636 -12.967 7.492 1.00 95.38 105 PRO A N 1
ATOM 812 C CA . PRO A 1 105 ? 3.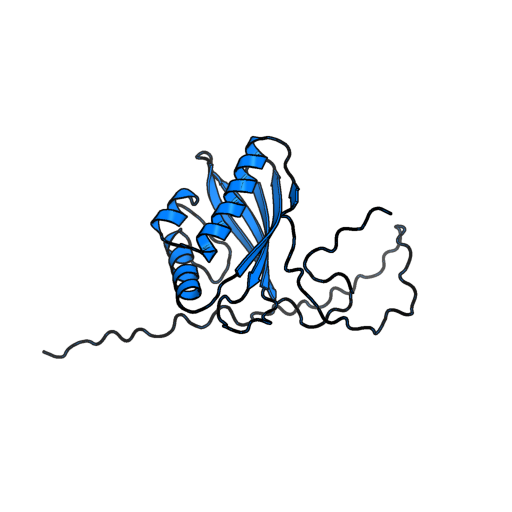002 -13.172 8.792 1.00 95.38 105 PRO A CA 1
ATOM 813 C C . PRO A 1 105 ? 2.071 -12.021 9.202 1.00 95.38 105 PRO A C 1
ATOM 815 O O . PRO A 1 105 ? 2.196 -10.898 8.717 1.00 95.38 105 PRO A O 1
ATOM 818 N N . ASP A 1 106 ? 1.208 -12.302 10.175 1.00 96.19 106 ASP A N 1
ATOM 819 C CA . ASP A 1 106 ? 0.328 -11.321 10.814 1.00 96.19 106 ASP A CA 1
ATOM 820 C C . ASP A 1 106 ? 1.084 -10.162 11.496 1.00 96.19 106 ASP A C 1
ATOM 822 O O . ASP A 1 106 ? 2.263 -10.257 11.863 1.00 96.19 106 ASP A O 1
ATOM 826 N N . GLY A 1 107 ? 0.344 -9.080 11.745 1.00 95.75 107 GLY A N 1
ATOM 827 C CA . GLY A 1 107 ? 0.770 -7.922 12.526 1.00 95.75 107 GLY A CA 1
ATOM 828 C C . GLY A 1 107 ? 1.661 -6.890 11.815 1.00 95.75 107 GLY A C 1
ATOM 829 O O . GLY A 1 107 ? 2.376 -7.149 10.845 1.00 95.75 107 GLY A O 1
ATOM 830 N N . ALA A 1 108 ? 1.676 -5.681 12.384 1.00 97.19 108 ALA A N 1
ATOM 831 C CA . ALA A 1 108 ? 2.438 -4.536 11.875 1.00 97.19 108 ALA A CA 1
ATOM 832 C C . ALA A 1 108 ? 3.960 -4.759 11.814 1.00 97.19 108 ALA A C 1
ATOM 834 O O . ALA A 1 108 ? 4.639 -4.152 10.988 1.00 97.19 108 ALA A O 1
ATOM 835 N N . GLU A 1 109 ? 4.501 -5.615 12.685 1.00 96.94 109 GLU A N 1
ATOM 836 C CA . GLU A 1 109 ? 5.936 -5.913 12.744 1.00 96.94 109 GLU A CA 1
ATOM 837 C C . GLU A 1 109 ? 6.425 -6.573 11.448 1.00 96.94 109 GLU A C 1
ATOM 839 O O . GLU A 1 109 ? 7.422 -6.139 10.871 1.00 96.94 109 GLU A O 1
ATOM 844 N N . ALA A 1 110 ? 5.700 -7.588 10.969 1.00 94.12 110 ALA A N 1
ATOM 845 C CA . ALA A 1 110 ? 6.079 -8.353 9.788 1.00 94.12 110 ALA A CA 1
ATOM 846 C C . ALA A 1 110 ? 6.090 -7.475 8.529 1.00 94.12 110 ALA A C 1
ATOM 848 O O . ALA A 1 110 ? 7.066 -7.481 7.773 1.00 94.12 110 ALA A O 1
ATOM 849 N N . ILE A 1 111 ? 5.047 -6.659 8.353 1.00 95.38 111 ILE A N 1
ATOM 850 C CA . ILE A 1 111 ? 4.925 -5.718 7.234 1.00 95.38 111 ILE A CA 1
ATOM 851 C C . ILE A 1 111 ? 6.033 -4.660 7.296 1.00 95.38 111 ILE A C 1
ATOM 853 O O . ILE A 1 111 ? 6.738 -4.439 6.310 1.00 95.38 111 ILE A O 1
ATOM 857 N N . ALA A 1 112 ? 6.241 -4.045 8.465 1.00 97.38 112 ALA A N 1
ATOM 858 C CA . ALA A 1 112 ? 7.277 -3.035 8.660 1.00 97.38 112 ALA A CA 1
ATOM 859 C C . ALA A 1 112 ? 8.676 -3.574 8.328 1.00 97.38 112 ALA A C 1
ATOM 861 O O . ALA A 1 112 ? 9.452 -2.914 7.635 1.00 97.38 112 ALA A O 1
ATOM 862 N N . MET A 1 113 ? 9.002 -4.784 8.792 1.00 94.56 113 MET A N 1
ATOM 863 C CA . MET A 1 113 ? 10.294 -5.416 8.524 1.00 94.56 113 MET A CA 1
ATOM 864 C C . MET A 1 113 ? 10.506 -5.709 7.037 1.00 94.56 113 MET A C 1
ATOM 866 O O . MET A 1 113 ? 11.597 -5.444 6.527 1.00 94.56 113 MET A O 1
ATOM 870 N N . LEU A 1 114 ? 9.480 -6.221 6.348 1.00 91.44 114 LEU A N 1
ATOM 871 C CA . LEU A 1 114 ? 9.542 -6.514 4.917 1.00 91.44 114 LEU A CA 1
ATOM 872 C C . LEU A 1 114 ? 9.881 -5.250 4.116 1.00 91.44 114 LEU A C 1
ATOM 874 O O . LEU A 1 114 ? 10.909 -5.199 3.438 1.00 91.44 114 LEU A O 1
ATOM 878 N N . PHE A 1 115 ? 9.070 -4.200 4.258 1.00 95.94 115 PHE A N 1
ATOM 879 C CA . PHE A 1 115 ? 9.244 -2.973 3.482 1.00 95.94 115 PHE A CA 1
ATOM 880 C C . PHE A 1 115 ? 10.465 -2.159 3.923 1.00 95.94 115 PHE A C 1
ATOM 882 O O . PHE A 1 115 ? 11.161 -1.610 3.072 1.00 95.94 115 PHE A O 1
ATOM 889 N N . SER A 1 116 ? 10.812 -2.140 5.218 1.00 97.12 116 SER A N 1
ATOM 890 C CA . SER A 1 116 ? 12.050 -1.494 5.689 1.00 97.12 116 SER A CA 1
ATOM 891 C C . SER A 1 116 ? 13.288 -2.112 5.047 1.00 97.12 116 SER A C 1
ATOM 893 O O . SER A 1 116 ? 14.227 -1.396 4.695 1.00 97.12 116 SER A O 1
ATOM 895 N N . SER A 1 117 ? 13.301 -3.438 4.874 1.00 94.31 117 SER A N 1
ATOM 896 C CA . SER A 1 117 ? 14.420 -4.112 4.221 1.00 94.31 117 SER A CA 1
ATOM 897 C C . SER A 1 117 ? 14.514 -3.755 2.738 1.00 94.31 117 SER A C 1
ATOM 899 O O . SER A 1 117 ? 15.630 -3.587 2.243 1.00 94.31 117 SER A O 1
ATOM 901 N N . SER A 1 118 ? 13.385 -3.637 2.036 1.00 94.69 118 SER A N 1
ATOM 902 C CA . SER A 1 118 ? 13.357 -3.246 0.623 1.00 94.69 118 SER A CA 1
ATOM 903 C C . SER A 1 118 ? 13.770 -1.789 0.419 1.00 94.69 118 SER A C 1
ATOM 905 O O . SER A 1 118 ? 14.705 -1.529 -0.332 1.00 94.69 118 SER A O 1
ATOM 907 N N . VAL A 1 119 ? 13.164 -0.845 1.148 1.00 96.19 119 VAL A N 1
ATOM 908 C CA . VAL A 1 119 ? 13.452 0.600 1.035 1.00 96.19 119 VAL A CA 1
ATOM 909 C C . VAL A 1 119 ? 14.919 0.923 1.351 1.00 96.19 119 VAL A C 1
ATOM 911 O O . VAL A 1 119 ? 15.500 1.836 0.770 1.00 96.19 119 VAL A O 1
ATOM 914 N N . ALA A 1 120 ? 15.565 0.158 2.236 1.00 96.31 120 ALA A N 1
ATOM 915 C CA . ALA A 1 120 ? 16.986 0.337 2.541 1.00 96.31 120 ALA A CA 1
ATOM 916 C C . ALA A 1 120 ? 17.934 -0.098 1.405 1.00 96.31 120 ALA A C 1
ATOM 918 O O . ALA A 1 120 ? 19.100 0.303 1.400 1.00 96.31 120 ALA A O 1
ATOM 919 N N . GLN A 1 121 ? 17.473 -0.949 0.484 1.00 95.81 121 GLN A N 1
ATOM 920 C CA . GLN A 1 121 ? 18.306 -1.591 -0.542 1.00 95.81 121 GLN A CA 1
ATOM 921 C C . GLN A 1 121 ? 17.959 -1.153 -1.966 1.00 95.81 121 GLN A C 1
ATOM 923 O O . GLN A 1 121 ? 18.831 -1.179 -2.837 1.00 95.81 121 GLN A O 1
ATOM 928 N N . TYR A 1 122 ? 16.714 -0.748 -2.203 1.00 96.75 122 TYR A N 1
ATOM 929 C CA . TYR A 1 122 ? 16.165 -0.534 -3.534 1.00 96.75 122 TYR A CA 1
ATOM 930 C C . TYR A 1 122 ? 15.381 0.782 -3.608 1.00 96.75 122 TYR A C 1
ATOM 932 O O . TYR A 1 122 ? 14.843 1.236 -2.595 1.00 96.75 122 TYR A O 1
ATOM 940 N N . PRO A 1 123 ? 15.301 1.409 -4.795 1.00 95.62 123 PRO A N 1
ATOM 941 C CA . PRO A 1 123 ? 14.496 2.606 -5.011 1.00 95.62 123 PRO A CA 1
ATOM 942 C C . PRO A 1 123 ? 13.010 2.230 -5.133 1.00 95.62 123 PRO A C 1
ATOM 944 O O . PRO A 1 123 ? 12.443 2.295 -6.217 1.00 95.62 123 PRO A O 1
ATOM 947 N N . VAL A 1 124 ? 12.407 1.778 -4.033 1.00 95.88 124 VAL A N 1
ATOM 948 C CA . VAL A 1 124 ? 11.016 1.302 -3.993 1.00 95.88 124 VAL A CA 1
ATOM 949 C C . VAL A 1 124 ? 10.051 2.397 -4.450 1.00 95.88 124 VAL A C 1
ATOM 951 O O . VAL A 1 124 ? 10.060 3.505 -3.914 1.00 95.88 124 VAL A O 1
ATOM 954 N N . GLU A 1 125 ? 9.169 2.054 -5.387 1.00 94.50 125 GLU A N 1
ATOM 955 C CA . GLU A 1 125 ? 8.067 2.902 -5.845 1.00 94.50 125 GLU A CA 1
ATOM 956 C C . GLU A 1 125 ? 6.749 2.134 -5.675 1.00 94.50 125 GLU A C 1
ATOM 958 O O . GLU A 1 125 ? 6.634 0.981 -6.095 1.00 94.50 125 GLU A O 1
ATOM 963 N N . ILE A 1 126 ? 5.753 2.760 -5.041 1.00 96.12 126 ILE A N 1
ATOM 964 C CA . ILE A 1 126 ? 4.426 2.166 -4.838 1.00 96.12 126 ILE A CA 1
ATOM 965 C C . ILE A 1 126 ? 3.374 3.142 -5.351 1.00 96.12 126 ILE A C 1
ATOM 967 O O . ILE A 1 126 ? 3.198 4.228 -4.800 1.00 96.12 126 ILE A O 1
ATOM 971 N N . ASP A 1 127 ? 2.670 2.729 -6.398 1.00 95.31 127 ASP A N 1
ATOM 972 C CA . ASP A 1 127 ? 1.708 3.556 -7.117 1.00 95.31 127 ASP A CA 1
ATOM 973 C C . ASP A 1 127 ? 0.282 3.064 -6.874 1.00 95.31 127 ASP A C 1
ATOM 975 O O . ASP A 1 127 ? -0.104 1.980 -7.315 1.00 95.31 127 ASP A O 1
ATOM 979 N N . VAL A 1 128 ? -0.533 3.876 -6.200 1.00 96.31 128 VAL A N 1
ATOM 980 C CA . VAL A 1 128 ? -1.944 3.557 -5.940 1.00 96.31 128 VAL A CA 1
ATOM 981 C C . VAL A 1 128 ? -2.806 4.112 -7.070 1.00 96.31 128 VAL A C 1
ATOM 983 O O . VAL A 1 128 ? -3.107 5.305 -7.112 1.00 96.31 128 VAL A O 1
ATOM 986 N N . HIS A 1 129 ? -3.233 3.261 -8.000 1.00 95.00 129 HIS A N 1
ATOM 987 C CA . HIS A 1 129 ? -3.997 3.691 -9.175 1.00 95.00 129 HIS A CA 1
ATOM 988 C C . HIS A 1 129 ? -5.480 3.916 -8.874 1.00 95.00 129 HIS A C 1
ATOM 990 O O . HIS A 1 129 ? -6.115 4.792 -9.468 1.00 95.00 129 HIS A O 1
ATOM 996 N N . LYS A 1 130 ? -6.056 3.114 -7.977 1.00 96.00 130 LYS A N 1
ATOM 997 C CA . LYS A 1 130 ? -7.475 3.195 -7.626 1.00 96.00 130 LYS A CA 1
ATOM 998 C C . LYS A 1 130 ? -7.700 2.769 -6.187 1.00 96.00 130 LYS A C 1
ATOM 1000 O O . LYS A 1 130 ? -7.103 1.786 -5.764 1.00 96.00 130 LYS A O 1
ATOM 1005 N N . VAL A 1 131 ? -8.607 3.449 -5.494 1.00 98.50 131 VAL A N 1
ATOM 1006 C CA . VAL A 1 131 ? -9.123 3.036 -4.188 1.00 98.50 131 VAL A CA 1
ATOM 1007 C C . VAL A 1 131 ? -10.646 3.056 -4.210 1.00 98.50 131 VAL A C 1
ATOM 1009 O O . VAL A 1 131 ? -11.255 3.987 -4.738 1.00 98.50 131 VAL A O 1
ATOM 1012 N N . MET A 1 132 ? -11.270 2.026 -3.652 1.00 98.56 132 MET A N 1
ATOM 1013 C CA . MET A 1 132 ? -12.714 1.959 -3.449 1.00 98.56 132 MET A CA 1
ATOM 1014 C C . MET A 1 132 ? -13.012 1.709 -1.979 1.00 98.56 132 MET A C 1
ATOM 1016 O O . MET A 1 132 ? -12.356 0.865 -1.378 1.00 98.56 132 MET A O 1
ATOM 1020 N N . VAL A 1 133 ? -14.005 2.396 -1.413 1.00 98.75 133 VAL A N 1
ATOM 1021 C CA . VAL A 1 133 ? -14.441 2.164 -0.027 1.00 98.75 133 VAL A CA 1
ATOM 1022 C C . VAL A 1 133 ? -15.959 2.078 0.049 1.00 98.75 133 VAL A C 1
ATOM 1024 O O . VAL A 1 133 ? -16.667 2.941 -0.478 1.00 98.75 133 VAL A O 1
ATOM 1027 N N . VAL A 1 134 ? -16.455 1.031 0.713 1.00 98.00 134 VAL A N 1
ATOM 1028 C CA . VAL A 1 134 ? -17.882 0.801 0.972 1.00 98.00 134 VAL A CA 1
ATOM 1029 C C . VAL A 1 134 ? -18.052 0.244 2.385 1.00 98.00 134 VAL A C 1
ATOM 1031 O O . VAL A 1 134 ? -17.696 -0.902 2.656 1.00 98.00 134 VAL A O 1
ATOM 1034 N N . GLY A 1 135 ? -18.630 1.046 3.283 1.00 97.25 135 GLY A N 1
ATOM 1035 C CA . GLY A 1 135 ? -18.721 0.697 4.703 1.00 97.25 135 GLY A CA 1
ATOM 1036 C C . GLY A 1 135 ? -17.329 0.516 5.310 1.00 97.25 135 GLY A C 1
ATOM 1037 O O . GLY A 1 135 ? -16.474 1.392 5.166 1.00 97.25 135 GLY A O 1
ATOM 1038 N N . ASP A 1 136 ? -17.103 -0.638 5.936 1.00 98.38 136 ASP A N 1
ATOM 1039 C CA . ASP A 1 136 ? -15.832 -0.990 6.585 1.00 98.38 136 ASP A CA 1
ATOM 1040 C C . ASP A 1 136 ? -14.834 -1.667 5.630 1.00 98.38 136 ASP A C 1
ATOM 1042 O O . ASP A 1 136 ? -13.747 -2.061 6.042 1.00 98.38 136 ASP A O 1
ATOM 1046 N N . TRP A 1 137 ? -15.191 -1.825 4.353 1.00 98.69 137 TRP A N 1
ATOM 1047 C CA . TRP A 1 137 ? -14.329 -2.438 3.347 1.00 98.69 137 TRP A CA 1
ATOM 1048 C C . TRP A 1 137 ? -13.621 -1.384 2.511 1.00 98.69 137 TRP A C 1
ATOM 1050 O O . TRP A 1 137 ? -14.271 -0.485 1.970 1.00 98.69 137 TRP A O 1
ATOM 1060 N N . ALA A 1 138 ? -12.316 -1.555 2.317 1.00 98.75 138 ALA A N 1
ATOM 1061 C CA . ALA A 1 138 ? -11.542 -0.813 1.332 1.00 98.75 138 ALA A CA 1
ATOM 1062 C C . ALA A 1 138 ? -10.857 -1.767 0.346 1.00 98.75 138 ALA A C 1
ATOM 1064 O O . ALA A 1 138 ? -10.490 -2.884 0.697 1.00 98.75 138 ALA A O 1
ATOM 1065 N N . MET A 1 139 ? -10.675 -1.329 -0.895 1.00 98.69 139 MET A N 1
ATOM 1066 C CA . MET A 1 139 ? -9.894 -2.035 -1.907 1.00 98.69 139 MET A CA 1
ATOM 1067 C C . MET A 1 139 ? -8.956 -1.065 -2.609 1.00 98.69 139 MET A C 1
ATOM 1069 O O . MET A 1 139 ? -9.374 0.042 -2.945 1.00 98.69 139 MET A O 1
ATOM 1073 N N . ALA A 1 140 ? -7.732 -1.491 -2.896 1.00 98.56 140 ALA A N 1
ATOM 1074 C CA . ALA A 1 140 ? -6.751 -0.715 -3.638 1.00 98.56 140 ALA A CA 1
ATOM 1075 C C . ALA A 1 140 ? -6.215 -1.512 -4.831 1.00 98.56 140 ALA A C 1
ATOM 1077 O O . ALA A 1 140 ? -5.928 -2.699 -4.724 1.00 98.56 140 ALA A O 1
ATOM 1078 N N . HIS A 1 141 ? -6.077 -0.854 -5.981 1.00 97.88 141 HIS A N 1
ATOM 1079 C CA . HIS A 1 141 ? -5.352 -1.387 -7.131 1.00 97.88 141 HIS A CA 1
ATOM 1080 C C . HIS A 1 141 ? -3.996 -0.692 -7.214 1.00 97.88 141 HIS A C 1
ATOM 1082 O O . HIS A 1 141 ? -3.934 0.521 -7.450 1.00 97.88 141 HIS A O 1
ATOM 1088 N N . VAL A 1 142 ? -2.931 -1.457 -6.997 1.00 97.31 142 VAL A N 1
ATOM 1089 C CA . VAL A 1 142 ? -1.595 -0.932 -6.696 1.00 97.31 142 VAL A CA 1
ATOM 1090 C C . VAL A 1 142 ? -0.556 -1.540 -7.622 1.00 97.31 142 VAL A C 1
ATOM 1092 O O . VAL A 1 142 ? -0.662 -2.705 -8.002 1.00 97.31 142 VAL A O 1
ATOM 1095 N N . ASN A 1 143 ? 0.449 -0.750 -7.992 1.00 96.44 143 ASN A N 1
ATOM 1096 C CA . ASN A 1 143 ? 1.661 -1.248 -8.624 1.00 96.44 143 ASN A CA 1
ATOM 1097 C C . ASN A 1 143 ? 2.840 -1.128 -7.658 1.00 96.44 143 ASN A C 1
ATOM 1099 O O . ASN A 1 143 ? 3.217 -0.023 -7.267 1.00 96.44 143 ASN A O 1
ATOM 1103 N N . PHE A 1 144 ? 3.435 -2.262 -7.304 1.00 96.38 144 PHE A N 1
ATOM 1104 C CA . PHE A 1 144 ? 4.664 -2.316 -6.526 1.00 96.38 144 PHE A CA 1
ATOM 1105 C C . PHE A 1 144 ? 5.858 -2.493 -7.453 1.00 96.38 144 PHE A C 1
ATOM 1107 O O . PHE A 1 144 ? 5.944 -3.495 -8.164 1.00 96.38 144 PHE A O 1
ATOM 1114 N N . ARG A 1 145 ? 6.803 -1.558 -7.414 1.00 94.69 145 ARG A N 1
ATOM 1115 C CA . ARG A 1 145 ? 7.998 -1.579 -8.258 1.00 94.69 145 ARG A CA 1
ATOM 1116 C C . ARG A 1 145 ? 9.256 -1.506 -7.426 1.00 94.69 145 ARG A C 1
ATOM 1118 O O . ARG A 1 145 ? 9.276 -0.894 -6.355 1.00 94.69 145 ARG A O 1
ATOM 1125 N N . ASN A 1 146 ? 10.309 -2.131 -7.940 1.00 95.19 146 ASN A N 1
ATOM 1126 C CA . ASN A 1 146 ? 11.642 -2.061 -7.365 1.00 95.19 146 ASN A CA 1
ATOM 1127 C C . ASN A 1 146 ? 11.689 -2.563 -5.911 1.00 95.19 146 ASN A C 1
ATOM 1129 O O . ASN A 1 146 ? 12.488 -2.084 -5.113 1.00 95.19 146 ASN A O 1
ATOM 1133 N N . LEU A 1 147 ? 10.845 -3.539 -5.550 1.00 94.25 147 LEU A N 1
ATOM 1134 C CA . LEU A 1 147 ? 10.843 -4.123 -4.202 1.00 94.25 147 LEU A CA 1
ATOM 1135 C C . LEU A 1 147 ? 12.104 -4.948 -3.909 1.00 94.25 147 LEU A C 1
ATOM 1137 O O . LEU A 1 147 ? 12.494 -5.072 -2.746 1.00 94.25 147 LEU A O 1
ATOM 1141 N N . ASP A 1 148 ? 12.727 -5.511 -4.945 1.00 94.06 148 ASP A N 1
ATOM 1142 C CA . ASP A 1 148 ? 13.899 -6.387 -4.854 1.00 94.06 148 ASP A CA 1
ATOM 1143 C C . ASP A 1 148 ? 14.955 -6.133 -5.954 1.00 94.06 148 ASP A C 1
ATOM 1145 O O . ASP A 1 148 ? 15.898 -6.913 -6.124 1.00 94.06 148 ASP A O 1
ATOM 1149 N N . THR A 1 149 ? 14.831 -5.022 -6.689 1.00 95.06 149 THR A N 1
ATOM 1150 C CA . THR A 1 149 ? 15.690 -4.682 -7.830 1.00 95.06 149 THR A CA 1
ATOM 1151 C C . THR A 1 149 ? 15.959 -3.181 -7.943 1.00 95.06 149 THR A C 1
ATOM 1153 O O . THR A 1 149 ? 15.149 -2.339 -7.561 1.00 95.06 149 THR A O 1
ATOM 1156 N N . THR A 1 150 ? 17.111 -2.823 -8.514 1.00 94.62 150 THR A N 1
ATOM 1157 C CA . THR A 1 150 ? 17.473 -1.436 -8.863 1.00 94.62 150 THR A CA 1
ATOM 1158 C C . THR A 1 150 ? 17.250 -1.127 -10.346 1.00 94.62 150 THR A C 1
ATOM 1160 O O . THR A 1 150 ? 17.752 -0.114 -10.829 1.00 94.62 150 THR A O 1
ATOM 1163 N N . ASP A 1 151 ? 16.592 -2.020 -11.089 1.00 92.38 151 ASP A N 1
ATOM 1164 C CA . ASP A 1 151 ? 16.307 -1.824 -12.511 1.00 92.38 151 ASP A CA 1
ATOM 1165 C C . ASP A 1 151 ? 15.277 -0.694 -12.696 1.00 92.38 151 ASP A C 1
ATOM 1167 O O . ASP A 1 151 ? 14.143 -0.835 -12.237 1.00 92.38 151 ASP A O 1
ATOM 1171 N N . PRO A 1 152 ? 15.630 0.433 -13.341 1.00 87.88 152 PRO A N 1
ATOM 1172 C CA . PRO A 1 152 ? 14.687 1.529 -13.565 1.00 87.88 152 PRO A CA 1
ATOM 1173 C C . PRO A 1 152 ? 13.524 1.153 -14.501 1.00 87.88 152 PRO A C 1
ATOM 1175 O O . PRO A 1 152 ? 12.502 1.847 -14.507 1.00 87.88 152 PRO A O 1
ATOM 1178 N N . GLU A 1 153 ? 13.669 0.070 -15.271 1.00 89.25 153 GLU A N 1
ATOM 1179 C CA . GLU A 1 153 ? 12.662 -0.443 -16.203 1.00 89.25 153 GLU A CA 1
ATOM 1180 C C . GLU A 1 153 ? 11.790 -1.555 -15.595 1.00 89.25 153 GLU A C 1
ATOM 1182 O O . GLU A 1 153 ? 11.005 -2.178 -16.316 1.00 89.25 153 GLU A O 1
ATOM 1187 N N . ASP A 1 154 ? 11.894 -1.810 -14.284 1.00 92.50 154 ASP A N 1
ATOM 1188 C CA . ASP A 1 154 ? 11.016 -2.760 -13.602 1.00 92.50 154 ASP A CA 1
ATOM 1189 C C . ASP A 1 154 ? 9.541 -2.353 -13.772 1.00 92.50 154 ASP A C 1
ATOM 1191 O O . ASP A 1 154 ? 9.103 -1.260 -13.392 1.00 92.50 154 ASP A O 1
ATOM 1195 N N . LEU A 1 155 ? 8.764 -3.250 -14.384 1.00 92.56 155 LEU A N 1
ATOM 1196 C CA . LEU A 1 155 ? 7.331 -3.054 -14.595 1.00 92.56 155 LEU A CA 1
ATOM 1197 C C . LEU A 1 155 ? 6.534 -3.308 -13.311 1.00 92.56 155 LEU A C 1
ATOM 1199 O O . LEU A 1 155 ? 5.421 -2.790 -13.190 1.00 92.56 155 LEU A O 1
ATOM 1203 N N . GLY A 1 156 ? 7.117 -4.054 -12.368 1.00 94.88 156 GLY A N 1
ATOM 1204 C CA . GLY A 1 156 ? 6.558 -4.319 -11.054 1.00 94.88 156 GLY A CA 1
ATOM 1205 C C . GLY A 1 156 ? 5.536 -5.445 -10.993 1.00 94.88 156 GLY A C 1
ATOM 1206 O O . GLY A 1 156 ? 5.407 -6.300 -11.876 1.00 94.88 156 GLY A O 1
ATOM 1207 N N . THR A 1 157 ? 4.796 -5.430 -9.891 1.00 96.12 157 THR A N 1
ATOM 1208 C CA . THR A 1 157 ? 3.718 -6.359 -9.566 1.00 96.12 157 THR A CA 1
ATOM 1209 C C . THR A 1 157 ? 2.431 -5.580 -9.348 1.00 96.12 157 THR A C 1
ATOM 1211 O O . THR A 1 157 ? 2.365 -4.698 -8.494 1.00 96.12 157 THR A O 1
ATOM 1214 N N . ALA A 1 158 ? 1.398 -5.942 -10.106 1.00 96.38 158 ALA A N 1
ATOM 1215 C CA . ALA A 1 158 ? 0.043 -5.470 -9.891 1.00 96.38 158 ALA A CA 1
ATOM 1216 C C . ALA A 1 158 ? -0.599 -6.218 -8.730 1.00 96.38 158 ALA A C 1
ATOM 1218 O O . ALA A 1 158 ? -0.527 -7.447 -8.667 1.00 96.38 158 ALA A O 1
ATOM 1219 N N . ALA A 1 159 ? -1.259 -5.474 -7.855 1.00 97.81 159 ALA A N 1
ATOM 1220 C CA . ALA A 1 159 ? -1.984 -6.006 -6.721 1.00 97.81 159 ALA A CA 1
ATOM 1221 C C . ALA A 1 159 ? -3.406 -5.459 -6.687 1.00 97.81 159 ALA A C 1
ATOM 1223 O O . ALA A 1 159 ? -3.632 -4.276 -6.957 1.00 97.81 159 ALA A O 1
ATOM 1224 N N . VAL A 1 160 ? -4.354 -6.321 -6.336 1.00 98.38 160 VAL A N 1
ATOM 1225 C CA . VAL A 1 160 ? -5.631 -5.881 -5.776 1.00 98.38 160 VAL A CA 1
ATOM 1226 C C . VAL A 1 160 ? -5.614 -6.258 -4.308 1.00 98.38 160 VAL A C 1
ATOM 1228 O O . VAL A 1 160 ? -5.740 -7.438 -3.978 1.00 98.38 160 VAL A O 1
ATOM 1231 N N . ASP A 1 161 ? -5.468 -5.245 -3.469 1.00 98.69 161 ASP A N 1
ATOM 1232 C CA . ASP A 1 161 ? -5.466 -5.380 -2.021 1.00 98.69 161 ASP A CA 1
ATOM 1233 C C . ASP A 1 161 ? -6.867 -5.060 -1.504 1.00 98.69 161 ASP A C 1
ATOM 1235 O O . ASP A 1 161 ? -7.539 -4.150 -1.996 1.00 98.69 161 ASP A O 1
ATOM 1239 N N . MET A 1 162 ? -7.330 -5.824 -0.526 1.00 98.75 162 MET A N 1
ATOM 1240 C CA . MET A 1 162 ? -8.624 -5.662 0.119 1.00 98.75 162 MET A CA 1
ATOM 1241 C C . MET A 1 162 ? -8.426 -5.632 1.627 1.00 98.75 162 MET A C 1
ATOM 1243 O O . MET A 1 162 ? -7.683 -6.437 2.181 1.00 98.75 162 MET A O 1
ATOM 1247 N N . TYR A 1 163 ? -9.125 -4.716 2.279 1.00 98.81 163 TYR A N 1
ATOM 1248 C CA . TYR A 1 163 ? -8.984 -4.404 3.689 1.00 98.81 163 TYR A CA 1
ATOM 1249 C C . TYR A 1 163 ? -10.347 -4.407 4.365 1.00 98.81 163 TYR A C 1
ATOM 1251 O O . TYR A 1 163 ? -11.321 -3.903 3.799 1.00 98.81 163 TYR A O 1
ATOM 1259 N N . LEU A 1 164 ? -10.387 -4.922 5.590 1.00 98.75 164 LEU A N 1
ATOM 1260 C CA . LEU A 1 164 ? -11.517 -4.777 6.499 1.00 98.75 164 LEU A CA 1
ATOM 1261 C C . LEU A 1 164 ? -11.092 -3.952 7.714 1.00 98.75 164 LEU A C 1
ATOM 1263 O O . LEU A 1 164 ? -10.075 -4.241 8.349 1.00 98.75 164 LEU A O 1
ATOM 1267 N N . TYR A 1 165 ? -11.888 -2.937 8.026 1.00 98.69 165 TYR A N 1
ATOM 1268 C CA . TYR A 1 165 ? -11.726 -2.087 9.196 1.00 98.69 165 TYR A CA 1
ATOM 1269 C C . TYR A 1 165 ? -12.455 -2.663 10.417 1.00 98.69 165 TYR A C 1
ATOM 1271 O O . TYR A 1 165 ? -13.544 -3.224 10.293 1.00 98.69 165 TYR A O 1
ATOM 1279 N N . ASP A 1 166 ? -11.865 -2.510 11.603 1.00 98.19 166 ASP A N 1
ATOM 1280 C CA . ASP A 1 166 ? -12.536 -2.775 12.876 1.00 98.19 166 ASP A CA 1
ATOM 1281 C C . ASP A 1 166 ? -13.338 -1.561 13.380 1.00 98.19 166 ASP A C 1
ATOM 1283 O O . ASP A 1 166 ? -13.346 -0.476 12.791 1.00 98.19 166 ASP A O 1
ATOM 1287 N N . SER A 1 167 ? -14.033 -1.747 14.506 1.00 96.88 167 SER A N 1
ATOM 1288 C CA . SER A 1 167 ? -14.853 -0.704 15.130 1.00 96.88 167 SER A CA 1
ATOM 1289 C C . SER A 1 167 ? -14.057 0.481 15.679 1.00 96.88 167 SER A C 1
ATOM 1291 O O . SER A 1 167 ? -14.656 1.520 15.952 1.00 96.88 167 SER A O 1
ATOM 1293 N N . ASP A 1 168 ? -12.742 0.334 15.857 1.00 96.88 168 ASP A N 1
ATOM 1294 C CA . ASP A 1 168 ? -11.849 1.408 16.296 1.00 96.88 168 ASP A CA 1
ATOM 1295 C C . ASP A 1 168 ? -11.265 2.182 15.100 1.00 96.88 168 ASP A C 1
ATOM 1297 O O . ASP A 1 168 ? -10.471 3.112 15.275 1.00 96.88 168 ASP A O 1
ATOM 1301 N N . GLY A 1 169 ? -11.686 1.829 13.879 1.00 96.94 169 GLY A N 1
ATOM 1302 C CA . GLY A 1 169 ? -11.255 2.463 12.642 1.00 96.94 169 GLY A CA 1
ATOM 1303 C C . GLY A 1 169 ? -9.856 2.042 12.207 1.00 96.94 169 GLY A C 1
ATOM 1304 O O . GLY A 1 169 ? -9.235 2.768 11.440 1.00 96.94 169 GLY A O 1
ATOM 1305 N N . LYS A 1 170 ? -9.349 0.896 12.676 1.00 98.44 170 LYS A N 1
ATOM 1306 C CA . LYS A 1 170 ? -8.067 0.333 12.235 1.00 98.44 170 LYS A CA 1
ATOM 1307 C C . LYS A 1 170 ? -8.281 -0.727 11.176 1.00 98.44 170 LYS A C 1
ATOM 1309 O O . LYS A 1 170 ? -9.274 -1.447 11.199 1.00 98.44 170 LYS A O 1
ATOM 1314 N N . VAL A 1 171 ? -7.307 -0.886 10.288 1.00 98.62 171 VAL A N 1
ATOM 1315 C CA . VAL A 1 171 ? -7.267 -2.033 9.382 1.00 98.62 171 VAL A CA 1
ATOM 1316 C C . VAL A 1 171 ? -7.002 -3.283 10.218 1.00 98.62 171 VAL A C 1
ATOM 1318 O O . VAL A 1 171 ? -5.943 -3.406 10.833 1.00 98.62 171 VAL A O 1
ATOM 1321 N N . ALA A 1 172 ? -7.955 -4.206 10.243 1.00 98.62 172 ALA A N 1
ATOM 1322 C CA . ALA A 1 172 ? -7.895 -5.421 11.049 1.00 98.62 172 ALA A CA 1
ATOM 1323 C C . ALA A 1 172 ? -7.615 -6.676 10.220 1.00 98.62 172 ALA A C 1
ATOM 1325 O O . ALA A 1 172 ? -7.086 -7.650 10.745 1.00 98.62 172 ALA A O 1
ATOM 1326 N N . GLU A 1 173 ? -7.932 -6.668 8.929 1.00 98.69 173 GLU A N 1
ATOM 1327 C CA . GLU A 1 173 ? -7.744 -7.841 8.077 1.00 98.69 173 GLU A CA 1
ATOM 1328 C C . GLU A 1 173 ? -7.398 -7.425 6.650 1.00 98.69 173 GLU A C 1
ATOM 1330 O O . GLU A 1 173 ? -7.878 -6.397 6.159 1.00 98.69 173 GLU A O 1
ATOM 1335 N N . HIS A 1 174 ? -6.543 -8.209 5.996 1.00 98.75 174 HIS A N 1
ATOM 1336 C CA . HIS A 1 174 ? -6.063 -7.934 4.648 1.00 98.75 174 HIS A CA 1
ATOM 1337 C C . HIS A 1 174 ? -5.976 -9.183 3.779 1.00 98.75 174 HIS A C 1
ATOM 1339 O O . HIS A 1 174 ? -5.471 -10.224 4.204 1.00 98.75 174 HIS A O 1
ATOM 1345 N N . TRP A 1 175 ? -6.377 -9.023 2.521 1.00 98.69 175 TRP A N 1
ATOM 1346 C CA . TRP A 1 175 ? -6.210 -9.990 1.445 1.00 98.69 175 TRP A CA 1
ATOM 1347 C C . TRP A 1 175 ? -5.562 -9.316 0.250 1.00 98.69 175 TRP A C 1
ATOM 1349 O O . TRP A 1 175 ? -5.909 -8.182 -0.069 1.00 98.69 175 TRP A O 1
ATOM 1359 N N . ASP A 1 176 ? -4.727 -10.052 -0.474 1.00 98.12 176 ASP A N 1
ATOM 1360 C CA . ASP A 1 176 ? -4.204 -9.606 -1.756 1.00 98.12 176 ASP A CA 1
ATOM 1361 C C . ASP A 1 176 ? -4.281 -10.694 -2.827 1.00 98.12 176 ASP A C 1
ATOM 1363 O O . ASP A 1 176 ? -4.407 -11.896 -2.567 1.00 98.12 176 ASP A O 1
ATOM 1367 N N . VAL A 1 177 ? -4.223 -10.238 -4.075 1.00 97.44 177 VAL A N 1
ATOM 1368 C CA . VAL A 1 177 ? -3.865 -11.067 -5.222 1.00 97.44 177 VAL A CA 1
ATOM 1369 C C . VAL A 1 177 ? -2.821 -10.317 -6.023 1.00 97.44 177 VAL A C 1
ATOM 1371 O O . VAL A 1 177 ? -3.051 -9.187 -6.452 1.00 97.44 177 VAL A O 1
ATOM 1374 N N . LEU A 1 178 ? -1.692 -10.980 -6.252 1.00 95.75 178 LEU A N 1
ATOM 1375 C CA . LEU A 1 178 ? -0.529 -10.411 -6.916 1.00 95.75 178 LEU A CA 1
ATOM 1376 C C . LEU A 1 178 ? -0.350 -11.009 -8.312 1.00 95.75 178 LEU A C 1
ATOM 1378 O O . LEU A 1 178 ? -0.427 -12.225 -8.506 1.00 95.75 178 LEU A O 1
ATOM 1382 N N . GLN A 1 179 ? -0.046 -10.157 -9.286 1.00 95.50 179 GLN A N 1
ATOM 1383 C CA . GLN A 1 179 ? 0.313 -10.553 -10.639 1.00 95.50 179 GLN A CA 1
ATOM 1384 C C . GLN A 1 179 ? 1.493 -9.716 -11.132 1.00 95.50 179 GLN A C 1
ATOM 1386 O O . GLN A 1 179 ? 1.395 -8.500 -11.273 1.00 95.50 179 GLN A O 1
ATOM 1391 N N . GLY A 1 180 ? 2.601 -10.382 -11.461 1.00 94.69 180 GLY A N 1
ATOM 1392 C CA . GLY A 1 180 ? 3.724 -9.729 -12.132 1.00 94.69 180 GLY A CA 1
ATOM 1393 C C . GLY A 1 180 ? 3.270 -9.093 -13.446 1.00 94.69 180 GLY A C 1
ATOM 1394 O O . GLY A 1 180 ? 2.591 -9.738 -14.255 1.00 94.69 180 GLY A O 1
ATOM 1395 N N . VAL A 1 181 ? 3.635 -7.831 -13.657 1.00 94.25 181 VAL A N 1
ATOM 1396 C CA . VAL A 1 181 ? 3.236 -7.084 -14.848 1.00 94.25 181 VAL A CA 1
ATOM 1397 C C . VAL A 1 181 ? 3.987 -7.657 -16.054 1.00 94.25 181 VAL A C 1
ATOM 1399 O O . VAL A 1 181 ? 5.219 -7.625 -16.090 1.00 94.25 181 VAL A O 1
ATOM 1402 N N . PRO A 1 182 ? 3.291 -8.206 -17.066 1.00 91.50 182 PRO A N 1
ATOM 1403 C CA . PRO A 1 182 ? 3.971 -8.865 -18.165 1.00 91.50 182 PRO A CA 1
ATOM 1404 C C . PRO A 1 182 ? 4.600 -7.827 -19.098 1.00 91.50 182 PRO A C 1
ATOM 1406 O O . PRO A 1 182 ? 4.011 -6.777 -19.362 1.00 91.50 182 PRO A O 1
ATOM 1409 N N . THR A 1 183 ? 5.764 -8.154 -19.666 1.00 88.62 183 THR A N 1
ATOM 1410 C CA . THR A 1 183 ? 6.445 -7.303 -20.662 1.00 88.62 183 THR A CA 1
ATOM 1411 C C . THR A 1 183 ? 5.652 -7.163 -21.955 1.00 88.62 183 THR A C 1
ATOM 1413 O O . THR A 1 183 ? 5.788 -6.164 -22.659 1.00 88.62 183 THR A O 1
ATOM 1416 N N . HIS A 1 184 ? 4.812 -8.152 -22.260 1.00 87.62 184 HIS A N 1
ATOM 1417 C CA . HIS A 1 184 ? 3.925 -8.132 -23.408 1.00 87.62 184 HIS A CA 1
ATOM 1418 C C . HIS A 1 184 ? 2.523 -8.596 -23.025 1.00 87.62 184 HIS A C 1
ATOM 1420 O O . HIS A 1 184 ? 2.362 -9.463 -22.165 1.00 87.62 184 HIS A O 1
ATOM 1426 N N . SER A 1 185 ? 1.506 -8.055 -23.684 1.00 85.19 185 SER A N 1
ATOM 1427 C CA . SER A 1 185 ? 0.121 -8.448 -23.455 1.00 85.19 185 SER A CA 1
ATOM 1428 C C . SER A 1 185 ? -0.667 -8.550 -24.756 1.00 85.19 185 SER A C 1
ATOM 1430 O O . SER A 1 185 ? -0.404 -7.850 -25.732 1.00 85.19 185 SER A O 1
ATOM 1432 N N . ALA A 1 186 ? -1.668 -9.431 -24.753 1.00 86.81 186 ALA A N 1
ATOM 1433 C CA . ALA A 1 186 ? -2.567 -9.614 -25.891 1.00 86.81 186 ALA A CA 1
ATOM 1434 C C . ALA A 1 186 ? -3.500 -8.410 -26.121 1.00 86.81 186 ALA A C 1
ATOM 1436 O O . ALA A 1 186 ? -4.136 -8.320 -27.164 1.00 86.81 186 ALA A O 1
ATOM 1437 N N . ASN A 1 187 ? -3.614 -7.506 -25.144 1.00 83.44 187 ASN A N 1
ATOM 1438 C CA . ASN A 1 187 ? -4.415 -6.293 -25.244 1.00 83.44 187 ASN A CA 1
ATOM 1439 C C . ASN A 1 187 ? -3.500 -5.052 -25.242 1.00 83.44 187 ASN A C 1
ATOM 1441 O O . ASN A 1 187 ? -2.419 -5.103 -24.669 1.00 83.44 187 ASN A O 1
ATOM 1445 N N . PRO A 1 188 ? -3.919 -3.923 -25.831 1.00 81.56 188 PRO A N 1
ATOM 1446 C CA . PRO A 1 188 ? -3.133 -2.688 -25.823 1.00 81.56 188 PRO A CA 1
ATOM 1447 C C . PRO A 1 188 ? -3.368 -1.801 -24.584 1.00 81.56 188 PRO A C 1
ATOM 1449 O O . PRO A 1 188 ? -2.848 -0.686 -24.531 1.00 81.56 188 PRO A O 1
ATOM 1452 N N . ASN A 1 189 ? -4.188 -2.236 -23.621 1.00 82.94 189 ASN A N 1
ATOM 1453 C CA . ASN A 1 189 ? -4.645 -1.400 -22.504 1.00 82.94 189 ASN A CA 1
ATOM 1454 C C . ASN A 1 189 ? -3.675 -1.406 -21.316 1.00 82.94 189 ASN A C 1
ATOM 1456 O O . ASN A 1 189 ? -3.721 -0.487 -20.503 1.00 82.94 189 ASN A O 1
ATOM 1460 N N . GLY A 1 190 ? -2.817 -2.427 -21.222 1.00 85.38 190 GLY A N 1
ATOM 1461 C CA . GLY A 1 190 ? -1.967 -2.655 -20.054 1.00 85.38 190 GLY A CA 1
ATOM 1462 C C . GLY A 1 190 ? -2.764 -3.135 -18.835 1.00 85.38 190 GLY A C 1
ATOM 1463 O O . GLY A 1 190 ? -3.962 -3.407 -18.918 1.00 85.38 190 GLY A O 1
ATOM 1464 N N . MET A 1 191 ? -2.081 -3.275 -17.694 1.00 89.25 191 MET A N 1
ATOM 1465 C CA . MET A 1 191 ? -2.723 -3.660 -16.425 1.00 89.25 191 MET A CA 1
ATOM 1466 C C . MET A 1 191 ? -3.258 -2.458 -15.645 1.00 89.25 191 MET A C 1
ATOM 1468 O O . MET A 1 191 ? -4.236 -2.591 -14.918 1.00 89.25 191 MET A O 1
ATOM 1472 N N . PHE A 1 192 ? -2.662 -1.280 -15.838 1.00 87.00 192 PHE A N 1
ATOM 1473 C CA . PHE A 1 192 ? -3.049 -0.050 -15.157 1.00 87.00 192 PHE A CA 1
ATOM 1474 C C . PHE A 1 192 ? -3.577 0.947 -16.178 1.00 87.00 192 PHE A C 1
ATOM 1476 O O . PHE A 1 192 ? -2.966 1.184 -17.216 1.00 87.00 192 PHE A O 1
ATOM 1483 N N . LEU A 1 193 ? -4.764 1.448 -15.863 1.00 69.75 193 LEU A N 1
ATOM 1484 C CA . LEU A 1 193 ? -5.705 2.155 -16.718 1.00 69.75 193 LEU A CA 1
ATOM 1485 C C . LEU A 1 193 ? -5.092 3.049 -17.819 1.00 69.75 193 LEU A C 1
ATOM 1487 O O . LEU A 1 193 ? -4.211 3.871 -17.572 1.00 69.75 193 LEU A O 1
ATOM 1491 N N . LYS A 1 194 ? -5.734 3.033 -18.990 1.00 58.19 194 LYS A N 1
ATOM 1492 C CA . LYS A 1 194 ? -5.868 4.202 -19.866 1.00 58.19 194 LYS A CA 1
ATOM 1493 C C . L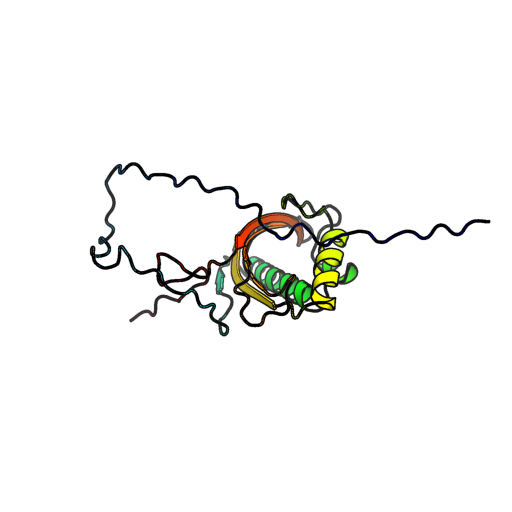YS A 1 194 ? -7.313 4.675 -19.705 1.00 58.19 194 LYS A C 1
ATOM 1495 O O . LYS A 1 194 ? -8.224 3.906 -20.003 1.00 58.19 194 LYS A O 1
ATOM 1500 N N . ILE A 1 195 ? -7.544 5.879 -19.173 1.00 51.38 195 ILE A N 1
ATOM 1501 C CA . ILE A 1 195 ? -8.908 6.430 -19.076 1.00 51.38 195 ILE A CA 1
ATOM 1502 C C . ILE A 1 195 ? -9.477 6.440 -20.501 1.00 51.38 195 ILE A C 1
ATOM 1504 O O . ILE A 1 195 ? -8.800 6.918 -21.418 1.00 51.38 195 ILE A O 1
ATOM 1508 N N . PHE A 1 196 ? -10.678 5.887 -20.703 1.00 43.94 196 PHE A N 1
ATOM 1509 C CA . PHE A 1 196 ? -11.445 6.137 -21.921 1.00 43.94 196 PHE A CA 1
ATOM 1510 C C . PHE A 1 196 ? -11.533 7.656 -22.058 1.00 43.94 196 PHE A C 1
ATOM 1512 O O . PHE A 1 196 ? -12.205 8.299 -21.257 1.00 43.94 196 PHE A O 1
ATOM 1519 N N . LYS A 1 197 ? -10.791 8.255 -22.998 1.00 38.03 197 LYS A N 1
ATOM 1520 C CA . LYS A 1 197 ? -11.043 9.650 -23.350 1.00 38.03 197 LYS A CA 1
ATOM 1521 C C . LYS A 1 197 ? -12.496 9.678 -23.804 1.00 38.03 197 LYS A C 1
ATOM 1523 O O . LYS A 1 197 ? -12.824 9.010 -24.779 1.00 38.03 197 LYS A O 1
ATOM 1528 N N . GLU A 1 198 ? -13.358 10.340 -23.043 1.00 38.00 198 GLU A N 1
ATOM 1529 C CA . GLU A 1 198 ? -14.655 10.728 -23.573 1.00 38.00 198 GLU A CA 1
ATOM 1530 C C . GLU A 1 198 ? -14.354 11.653 -24.760 1.00 38.00 198 GLU A C 1
ATOM 1532 O O . GLU A 1 198 ? -13.712 12.693 -24.584 1.00 38.00 198 GLU A O 1
ATOM 1537 N N . ASP A 1 199 ? -14.687 11.184 -25.964 1.00 39.16 199 ASP A N 1
ATOM 1538 C CA . ASP A 1 199 ? -14.674 11.979 -27.196 1.00 39.16 199 ASP A CA 1
ATOM 1539 C C . ASP A 1 199 ? -15.815 13.011 -27.187 1.00 39.16 199 ASP A C 1
ATOM 1541 O O . ASP A 1 199 ? -16.934 12.664 -26.733 1.00 39.16 199 ASP A O 1
#

Radius of gyration: 20.04 Å; chains: 1; bounding box: 61×35×63 Å

pLDDT: mean 78.99, std 26.4, range [25.92, 98.81]

Sequence (199 aa):
MKRLTISLFLFAMVLVGMLVPIMSISAQDTGGGGTTPMTSQDQGMNYQNTIPREFTTEIIVVDDEGRARAEEIIEIYQVLSTNPSIANMRQYLSDDYIQHNTVIPDGAEAIAMLFSSSVAQYPVEIDVHKVMVVGDWAMAHVNFRNLDTTDPEDLGTAAVDMYLYDSDGKVAEHWDVLQGVPTHSANPNGMFLKIFKED